Protein AF-0000000083105967 (afdb_homodimer)

Nearest PDB structures (foldseek):
  3igr-assembly1_A  TM=9.551E-01  e=4.997E-21  Aliivibrio fischeri ES114
  6c37-assembly1_A  TM=9.128E-01  e=1.640E-18  Mycolicibacterium smegmatis MC2 155
  1nsl-assembly1_F  TM=8.783E-01  e=3.632E-15  Bacillus subtilis
  3fbu-assembly2_A  TM=8.718E-01  e=1.674E-14  Bacillus anthracis str. Sterne
  6vfn-assembly1_A  TM=8.669E-01  e=4.940E-14  Bacillus thuringiensis

Secondary structure (DSSP, 8-state):
------EEE-SSEEEE---GGGHHHHHHHHHHTHHHHHTTSPPPPTTTTSHHHHHHHHHHHHHHHHTTS-EEEEEEETTEEEEEEEEEEEEEEE-TT--EEEEEEEE-GGG-SSSHHHHHHHHHHHIIIIII--SEEEEEE-TT-HHHHHHHHHTT-EEEEEEEEEEEETTEEEEEEEEEEE-GGG-/------EEE-SSEEEE---GGGHHHHHHHHHHTHHHHHTTSPPPPTTTTSHHHHHHHHHHHHHHHHTTS-EEEEEEETTEEEEEEEEEEEEEEE-TTS-EEEEEEEE-GGG-SSSHHHHHHHHHHHIIIIII--SEEEEEE-TT-HHHHHHHHHTT-EEEEEEEEEEEETTEEEEEEEEEEE-GGG-

pLDDT: mean 94.61, std 8.72, range [32.41, 98.88]

Solvent-accessible surface area (backbone atoms only — not comparable to full-atom values): 20180 Å² total; per-residue (Å²): 124,81,69,76,70,59,68,51,76,58,96,62,36,37,30,34,43,85,49,83,86,43,39,65,44,50,49,49,41,50,60,77,29,42,74,73,50,48,80,79,30,48,69,71,60,92,56,59,89,37,69,69,46,40,50,50,49,47,52,51,49,51,53,33,35,75,69,55,33,32,48,51,29,40,29,21,40,67,93,46,72,82,47,53,47,31,37,43,32,38,34,71,40,38,66,84,44,47,16,30,28,36,50,47,71,51,66,35,81,89,58,63,95,67,56,54,63,50,54,51,50,53,54,49,49,49,43,40,42,71,70,74,54,33,39,36,42,33,33,74,39,45,76,82,45,53,69,62,50,51,43,42,47,75,70,60,36,42,80,37,35,51,40,72,53,45,34,31,41,65,84,38,60,36,46,23,35,38,31,36,38,70,40,67,86,80,105,125,82,69,73,70,60,68,49,76,58,96,61,36,36,31,32,44,84,49,83,85,43,39,65,44,51,50,48,43,49,61,78,30,42,74,74,49,48,79,80,30,49,69,72,60,92,55,58,89,38,70,70,45,39,48,50,48,46,51,51,49,52,54,34,36,74,70,56,33,32,48,52,29,39,29,20,40,65,92,46,72,81,47,55,48,31,36,44,31,39,34,70,40,38,67,83,43,48,15,31,29,36,50,47,71,50,65,36,80,88,58,62,95,67,56,54,64,50,54,50,50,54,54,50,49,50,44,40,40,71,70,74,55,34,39,36,41,33,31,75,39,45,77,84,44,53,69,62,50,52,41,43,48,75,70,61,35,41,81,38,35,52,39,72,5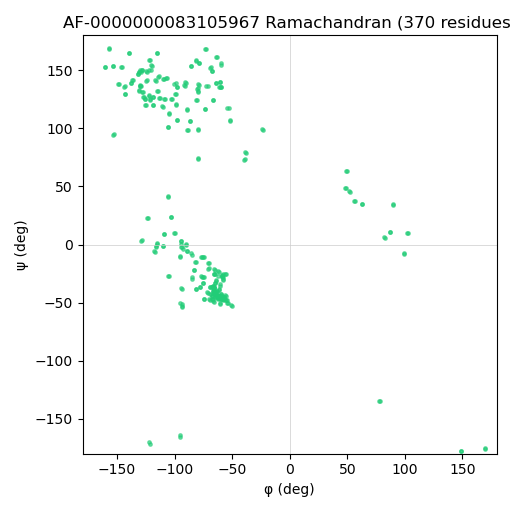5,45,35,32,42,67,86,38,62,37,48,22,34,37,31,35,39,71,39,70,86,80,104

Radius of gyration: 21.89 Å; Cα contacts (8 Å, |Δi|>4): 678; chains: 2; bounding box: 42×62×50 Å

InterPro domains:
  IPR000182 GNAT domain [PF13302] (37-157)
  IPR000182 GNAT domain [PS51186] (24-184)
  IPR016181 Acyl-CoA N-acyltransferase [SSF55729] (7-182)
  IPR051531 N-acetyltransferase [PTHR43792] (4-186)

Organism: NCBI:txid1720316

Sequence (374 aa):
MSIEKLILETERLNLKKSDERFVDIILDFNIRNKDFLSEFEPKKHSDYYTVDYHKQIIEDEINKIENGNLQKFYIFEKDNDENIIGSVALSNIVMGGFLSCFLGYKMDKDKLNRGYMTEAIKRVIRYSFSTIGLHRIEANIMPRNKRSIRVVEKLGFINEGLSKRYLNINGTWEDHIHMVLLNENLEMSIEKLILETERLNLKKSDERFVDIILDFNIRNKDFLSEFEPKKHSDYYTVDYHKQIIEDEINKIENGNLQKFYIFEKDNDENIIGSVALSNIVMGGFLSCFLGYKMDKDKLNRGYMTEAIKRVIRYSFSTIGLHRIEANIMPRNKRSIRVVEKLGFINEGLSKRYLNINGTWEDHIHMVLLNENLE

Structure (mmCIF, N/CA/C/O backbone):
data_AF-0000000083105967-model_v1
#
loop_
_entity.id
_entity.type
_entity.pdbx_description
1 polymer 'GNAT family N-acetyltransferase'
#
loop_
_atom_site.group_PDB
_atom_site.id
_atom_site.type_symbol
_atom_site.label_atom_id
_atom_site.label_alt_id
_atom_site.label_comp_id
_atom_site.label_asym_id
_atom_site.label_entity_id
_atom_site.label_seq_id
_atom_site.pdbx_PDB_ins_code
_atom_site.Cartn_x
_atom_site.Cartn_y
_atom_site.Cartn_z
_atom_site.occupancy
_atom_site.B_iso_or_equiv
_atom_site.auth_seq_id
_atom_site.auth_comp_id
_atom_site.auth_asym_id
_atom_site.auth_atom_id
_atom_site.pdbx_PDB_model_num
ATOM 1 N N . MET A 1 1 ? 7.395 0.888 -29.531 1 32.53 1 MET A N 1
ATOM 2 C CA . MET A 1 1 ? 8.484 -0.04 -29.234 1 32.53 1 MET A CA 1
ATOM 3 C C . MET A 1 1 ? 7.961 -1.298 -28.547 1 32.53 1 MET A C 1
ATOM 5 O O . MET A 1 1 ? 7.199 -1.215 -27.578 1 32.53 1 MET A O 1
ATOM 9 N N . SER A 1 2 ? 7.809 -2.354 -29.297 1 38.25 2 SER A N 1
ATOM 10 C CA . SER A 1 2 ? 7.34 -3.641 -28.781 1 38.25 2 SER A CA 1
ATOM 11 C C . SER A 1 2 ? 7.918 -3.943 -27.406 1 38.25 2 SER A C 1
ATOM 13 O O . SER A 1 2 ? 9.141 -3.988 -27.234 1 38.25 2 SER A O 1
ATOM 15 N N . ILE A 1 3 ? 7.512 -3.354 -26.438 1 45.69 3 ILE A N 1
ATOM 16 C CA . ILE A 1 3 ? 8.156 -3.535 -25.141 1 45.69 3 ILE A CA 1
ATOM 17 C C . ILE A 1 3 ? 8.562 -4.996 -24.969 1 45.69 3 ILE A C 1
ATOM 19 O O . ILE A 1 3 ? 7.723 -5.895 -25 1 45.69 3 ILE A O 1
ATOM 23 N N . GLU A 1 4 ? 9.625 -5.348 -25.578 1 51.88 4 GLU A N 1
ATOM 24 C CA . GLU A 1 4 ? 10.227 -6.664 -25.359 1 51.88 4 GLU A CA 1
ATOM 25 C C . GLU A 1 4 ? 9.812 -7.234 -24 1 51.88 4 GLU A C 1
ATOM 27 O O . GLU A 1 4 ? 9.914 -6.551 -22.984 1 51.88 4 GLU A O 1
ATOM 32 N N . LYS A 1 5 ? 8.789 -8.109 -24.125 1 68.94 5 LYS A N 1
ATOM 33 C CA . LYS A 1 5 ? 8.211 -8.734 -22.938 1 68.94 5 LYS A CA 1
ATOM 34 C C . LYS A 1 5 ? 9.305 -9.359 -22.078 1 68.94 5 LYS A C 1
ATOM 36 O O . LYS A 1 5 ? 10.07 -10.203 -22.547 1 68.94 5 LYS A O 1
ATOM 41 N N . LEU A 1 6 ? 9.602 -8.797 -21.047 1 74.56 6 LEU A N 1
ATOM 42 C CA . LEU A 1 6 ? 10.594 -9.281 -20.109 1 74.56 6 LEU A CA 1
ATOM 43 C C . LEU A 1 6 ? 10.289 -10.711 -19.688 1 74.56 6 LEU A C 1
ATOM 45 O O . LEU A 1 6 ? 9.148 -11.039 -19.344 1 74.56 6 LEU A O 1
ATOM 49 N N . ILE A 1 7 ? 11.242 -11.578 -20.031 1 90.56 7 ILE A N 1
ATOM 50 C CA . ILE A 1 7 ? 11.18 -12.961 -19.578 1 90.56 7 ILE A CA 1
ATOM 51 C C . ILE A 1 7 ? 12.281 -13.211 -18.547 1 90.56 7 ILE A C 1
ATOM 53 O O . ILE A 1 7 ? 13.453 -12.914 -18.797 1 90.56 7 ILE A O 1
ATOM 57 N N . LEU A 1 8 ? 11.82 -13.562 -17.344 1 97 8 LEU A N 1
ATOM 58 C CA . LEU A 1 8 ? 12.758 -14.078 -16.359 1 97 8 LEU A CA 1
ATOM 59 C C . LEU A 1 8 ? 12.867 -15.594 -16.453 1 97 8 LEU A C 1
ATOM 61 O O . LEU A 1 8 ? 11.859 -16.281 -16.578 1 97 8 LEU A O 1
ATOM 65 N N . GLU A 1 9 ? 14.094 -16.094 -16.391 1 97.38 9 GLU A N 1
ATOM 66 C CA . GLU A 1 9 ? 14.312 -17.531 -16.516 1 97.38 9 GLU A CA 1
ATOM 67 C C . GLU A 1 9 ? 14.906 -18.094 -15.227 1 97.38 9 GLU A C 1
ATOM 69 O O . GLU A 1 9 ? 15.734 -17.453 -14.578 1 97.38 9 GLU A O 1
ATOM 74 N N . THR A 1 10 ? 14.422 -19.266 -14.898 1 98 10 THR A N 1
ATOM 75 C CA . THR A 1 10 ? 15.023 -20.078 -13.844 1 98 10 THR A CA 1
ATOM 76 C C . THR A 1 10 ? 15.453 -21.438 -14.375 1 98 10 THR A C 1
ATOM 78 O O . THR A 1 10 ? 15.547 -21.625 -15.594 1 98 10 THR A O 1
ATOM 81 N N . GLU A 1 11 ? 15.859 -22.328 -13.438 1 98.06 11 GLU A N 1
ATOM 82 C CA . GLU A 1 11 ? 16.297 -23.656 -13.852 1 98.06 11 GLU A CA 1
ATOM 83 C C . GLU A 1 11 ? 15.172 -24.406 -14.57 1 98.06 11 GLU A C 1
ATOM 85 O O . GLU A 1 11 ? 15.383 -24.969 -15.641 1 98.06 11 GLU A O 1
ATOM 90 N N . ARG A 1 12 ? 13.922 -24.328 -14 1 98.06 12 ARG A N 1
ATOM 91 C CA . ARG A 1 12 ? 12.859 -25.172 -14.523 1 98.06 12 ARG A CA 1
ATOM 92 C C . ARG A 1 12 ? 11.719 -24.344 -15.094 1 98.06 12 ARG A C 1
ATOM 94 O O . ARG A 1 12 ? 10.82 -24.859 -15.75 1 98.06 12 ARG A O 1
ATOM 101 N N . LEU A 1 13 ? 11.812 -22.969 -14.914 1 98.31 13 LEU A N 1
ATOM 102 C CA . LEU A 1 13 ? 10.625 -22.172 -15.195 1 98.31 13 LEU A CA 1
ATOM 103 C C . LEU A 1 13 ? 10.969 -21 -16.109 1 98.31 13 LEU A C 1
ATOM 105 O O . LEU A 1 13 ? 12.086 -20.484 -16.078 1 98.31 13 LEU A O 1
ATOM 109 N N . ASN A 1 14 ? 9.977 -20.594 -16.922 1 97.69 14 ASN A N 1
ATOM 110 C CA . ASN A 1 14 ? 9.93 -19.297 -17.594 1 97.69 14 ASN A CA 1
ATOM 111 C C . ASN A 1 14 ? 8.852 -18.406 -17 1 97.69 14 ASN A C 1
ATOM 113 O O . ASN A 1 14 ? 7.695 -18.812 -16.875 1 97.69 14 ASN A O 1
ATOM 117 N N . LEU A 1 15 ? 9.25 -17.219 -16.578 1 98.12 15 LEU A N 1
ATOM 118 C CA . LEU A 1 15 ? 8.328 -16.219 -16.062 1 98.12 15 LEU A CA 1
ATOM 119 C C . LEU A 1 15 ? 8.102 -15.109 -17.078 1 98.12 15 LEU A C 1
ATOM 121 O O . LEU A 1 15 ? 9 -14.312 -17.344 1 98.12 15 LEU A O 1
ATOM 125 N N . LYS A 1 16 ? 6.852 -15.047 -17.578 1 96.56 16 LYS A N 1
ATOM 126 C CA . LYS A 1 16 ? 6.562 -14.141 -18.688 1 96.56 16 LYS A CA 1
ATOM 127 C C . LYS A 1 16 ? 5.594 -13.039 -18.25 1 96.56 16 LYS A C 1
ATOM 129 O O . LYS A 1 16 ? 4.648 -13.297 -17.516 1 96.56 16 LYS A O 1
ATOM 134 N N . LYS A 1 17 ? 5.785 -11.875 -18.781 1 95.06 17 LYS A N 1
ATOM 135 C CA . LYS A 1 17 ? 4.863 -10.773 -18.516 1 95.06 17 LYS A CA 1
ATOM 136 C C . LYS A 1 17 ? 3.547 -10.969 -19.266 1 95.06 17 LYS A C 1
ATOM 138 O O . LYS A 1 17 ? 3.449 -11.82 -20.141 1 95.06 17 LYS A O 1
ATOM 143 N N . SER A 1 18 ? 2.59 -10.18 -18.922 1 90.44 18 SER A N 1
ATOM 144 C CA . SER A 1 18 ? 1.247 -10.25 -19.484 1 90.44 18 SER A CA 1
ATOM 145 C C . SER A 1 18 ? 1.272 -10.016 -21 1 90.44 18 SER A C 1
ATOM 147 O O . SER A 1 18 ? 2.002 -9.148 -21.484 1 90.44 18 SER A O 1
ATOM 149 N N . ASP A 1 19 ? 0.526 -10.727 -21.609 1 90.69 19 ASP A N 1
ATOM 150 C CA . ASP A 1 19 ? 0.356 -10.648 -23.062 1 90.69 19 ASP A CA 1
ATOM 151 C C . ASP A 1 19 ? -1.098 -10.906 -23.453 1 90.69 19 ASP A C 1
ATOM 153 O O . ASP A 1 19 ? -1.743 -11.805 -22.922 1 90.69 19 ASP A O 1
ATOM 157 N N . GLU A 1 20 ? -1.549 -10.109 -24.344 1 91.56 20 GLU A N 1
ATOM 158 C CA . GLU A 1 20 ? -2.936 -10.25 -24.781 1 91.56 20 GLU A CA 1
ATOM 159 C C . GLU A 1 20 ? -3.213 -11.656 -25.297 1 91.56 20 GLU A C 1
ATOM 161 O O . GLU A 1 20 ? -4.344 -12.141 -25.219 1 91.56 20 GLU A O 1
ATOM 166 N N . ARG A 1 21 ? -2.217 -12.344 -25.766 1 91.5 21 ARG A N 1
ATOM 167 C CA . ARG A 1 21 ? -2.369 -13.688 -26.312 1 91.5 21 ARG A CA 1
ATOM 168 C C . ARG A 1 21 ? -2.582 -14.703 -25.203 1 91.5 21 ARG A C 1
ATOM 170 O O . ARG A 1 21 ? -2.963 -15.852 -25.469 1 91.5 21 ARG A O 1
ATOM 177 N N . PHE A 1 22 ? -2.375 -14.289 -23.906 1 94.25 22 PHE A N 1
ATOM 178 C CA . PHE A 1 22 ? -2.432 -15.219 -22.781 1 94.25 22 PHE A CA 1
ATOM 179 C C . PHE A 1 22 ? -3.85 -15.305 -22.219 1 94.25 22 PHE A C 1
ATOM 181 O O . PHE A 1 22 ? -4.113 -16.078 -21.297 1 94.25 22 PHE A O 1
ATOM 188 N N . VAL A 1 23 ? -4.762 -14.578 -22.781 1 96.25 23 VAL A N 1
ATOM 189 C CA . VAL A 1 23 ? -6.098 -14.453 -22.203 1 96.25 23 VAL A CA 1
ATOM 190 C C . VAL A 1 23 ? -6.703 -15.844 -22 1 96.25 23 VAL A C 1
ATOM 192 O O . VAL A 1 23 ? -7.145 -16.172 -20.891 1 96.25 23 VAL A O 1
ATOM 195 N N . ASP A 1 24 ? -6.641 -16.688 -22.969 1 96.44 24 ASP A N 1
ATOM 196 C CA . ASP A 1 24 ? -7.301 -17.984 -22.906 1 96.44 24 ASP A CA 1
ATOM 197 C C . ASP A 1 24 ? -6.617 -18.891 -21.875 1 96.44 24 ASP A C 1
ATOM 199 O O . ASP A 1 24 ? -7.289 -19.578 -21.109 1 96.44 24 ASP A O 1
ATOM 203 N N . ILE A 1 25 ? -5.355 -18.891 -21.859 1 96.69 25 ILE A N 1
ATOM 204 C CA . ILE A 1 25 ? -4.652 -19.797 -20.953 1 96.69 25 ILE A CA 1
ATOM 205 C C . ILE A 1 25 ? -4.699 -19.266 -19.531 1 96.69 25 ILE A C 1
ATOM 207 O O . ILE A 1 25 ? -4.645 -20.031 -18.562 1 96.69 25 ILE A O 1
ATOM 211 N N . ILE A 1 26 ? -4.797 -17.969 -19.344 1 97.19 26 ILE A N 1
ATOM 212 C CA . ILE A 1 26 ? -5.008 -17.391 -18.031 1 97.19 26 ILE A CA 1
ATOM 213 C C . ILE A 1 26 ? -6.395 -17.781 -17.516 1 97.19 26 ILE A C 1
ATOM 215 O O . ILE A 1 26 ? -6.547 -18.172 -16.359 1 97.19 26 ILE A O 1
ATOM 219 N N . LEU A 1 27 ? -7.344 -17.609 -18.406 1 97.31 27 LEU A N 1
ATOM 220 C CA . LEU A 1 27 ? -8.703 -17.984 -18.047 1 97.31 27 LEU A CA 1
ATOM 221 C C . LEU A 1 27 ? -8.773 -19.469 -17.672 1 97.31 27 LEU A C 1
ATOM 223 O O . LEU A 1 27 ? -9.383 -19.812 -16.656 1 97.31 27 LEU A O 1
ATOM 227 N N . ASP A 1 28 ? -8.18 -20.266 -18.438 1 97.56 28 ASP A N 1
ATOM 228 C CA . ASP A 1 28 ? -8.141 -21.688 -18.156 1 97.56 28 ASP A CA 1
ATOM 229 C C . ASP A 1 28 ? -7.539 -21.969 -16.781 1 97.56 28 ASP A C 1
ATOM 231 O O . ASP A 1 28 ? -8.094 -22.734 -15.984 1 97.56 28 ASP A O 1
ATOM 235 N N . PHE A 1 29 ? -6.445 -21.359 -16.484 1 98 29 PHE A N 1
ATOM 236 C CA . PHE A 1 29 ? -5.789 -21.484 -15.188 1 98 29 PHE A CA 1
ATOM 237 C C . PHE A 1 29 ? -6.75 -21.141 -14.055 1 98 29 PHE A C 1
ATOM 239 O O . PHE A 1 29 ? -6.855 -21.875 -13.078 1 98 29 PHE A O 1
ATOM 246 N N . ASN A 1 30 ? -7.41 -19.984 -14.203 1 97.25 30 ASN A N 1
ATOM 247 C CA . ASN A 1 30 ? -8.305 -19.516 -13.148 1 97.25 30 ASN A CA 1
ATOM 248 C C . ASN A 1 30 ? -9.516 -20.438 -12.992 1 97.25 30 ASN A C 1
ATOM 250 O O . ASN A 1 30 ? -9.961 -20.703 -11.867 1 97.25 30 ASN A O 1
ATOM 254 N N . ILE A 1 31 ? -9.977 -20.953 -14.078 1 97.12 31 ILE A N 1
ATOM 255 C CA . ILE A 1 31 ? -11.141 -21.828 -14.031 1 97.12 31 ILE A CA 1
ATOM 256 C C . ILE A 1 31 ? -10.758 -23.156 -13.359 1 97.12 31 ILE A C 1
ATOM 258 O O . ILE A 1 31 ? -11.438 -23.594 -12.438 1 97.12 31 ILE A O 1
ATOM 262 N N . ARG A 1 32 ? -9.672 -23.75 -13.734 1 96.69 32 ARG A N 1
ATOM 263 C CA . ARG A 1 32 ? -9.258 -25.047 -13.203 1 96.69 32 ARG A CA 1
ATOM 264 C C . ARG A 1 32 ? -8.93 -24.953 -11.711 1 96.69 32 ARG A C 1
ATOM 266 O O . ARG A 1 32 ? -9.055 -25.938 -10.977 1 96.69 32 ARG A O 1
ATOM 273 N N . ASN A 1 33 ? -8.555 -23.781 -11.25 1 97.31 33 ASN A N 1
ATOM 274 C CA . ASN A 1 33 ? -8.117 -23.625 -9.867 1 97.31 33 ASN A CA 1
ATOM 275 C C . ASN A 1 33 ? -9.133 -22.844 -9.047 1 97.31 33 ASN A C 1
ATOM 277 O O . ASN A 1 33 ? -8.828 -22.391 -7.938 1 97.31 33 ASN A O 1
ATOM 281 N N . LYS A 1 34 ? -10.281 -22.594 -9.578 1 95.88 34 LYS A N 1
ATOM 282 C CA . LYS A 1 34 ? -11.305 -21.734 -8.992 1 95.88 34 LYS A CA 1
ATOM 283 C C . LYS A 1 34 ? -11.578 -22.109 -7.539 1 95.88 34 LYS A C 1
ATOM 285 O O . LYS A 1 34 ? -11.438 -21.281 -6.641 1 95.88 34 LYS A O 1
ATOM 290 N N . ASP A 1 35 ? -11.859 -23.344 -7.238 1 94.88 35 ASP A N 1
ATOM 291 C CA . ASP A 1 35 ? -12.203 -23.797 -5.895 1 94.88 35 ASP A CA 1
ATOM 292 C C . ASP A 1 35 ? -10.984 -23.766 -4.973 1 94.88 35 ASP A C 1
ATOM 294 O O . ASP A 1 35 ? -11.078 -23.344 -3.82 1 94.88 35 ASP A O 1
ATOM 298 N N . PHE A 1 36 ? -9.969 -24.188 -5.539 1 95.19 36 PHE A N 1
ATOM 299 C CA . PHE A 1 36 ? -8.734 -24.281 -4.773 1 95.19 36 PHE A CA 1
ATOM 300 C C . PHE A 1 36 ? -8.281 -22.906 -4.293 1 95.19 36 PHE A C 1
ATOM 302 O O . PHE A 1 36 ? -7.953 -22.734 -3.117 1 95.19 36 PHE A O 1
ATOM 309 N N . LEU A 1 37 ? -8.32 -21.891 -5.137 1 93.88 37 LEU A N 1
ATOM 310 C CA . LEU A 1 37 ? -7.797 -20.562 -4.844 1 93.88 37 LEU A CA 1
ATOM 311 C C . LEU A 1 37 ? -8.812 -19.734 -4.055 1 93.88 37 LEU A C 1
ATOM 313 O O . LEU A 1 37 ? -8.445 -18.781 -3.381 1 93.88 37 LEU A O 1
ATOM 317 N N . SER A 1 38 ? -10.062 -20.078 -4.137 1 92.38 38 SER A N 1
ATOM 318 C CA . SER A 1 38 ? -11.125 -19.312 -3.5 1 92.38 38 SER A CA 1
ATOM 319 C C . SER A 1 38 ? -10.953 -19.281 -1.985 1 92.38 38 SER A C 1
ATOM 321 O O . SER A 1 38 ? -11.453 -18.359 -1.318 1 92.38 38 SER A O 1
ATOM 323 N N . GLU A 1 39 ? -10.258 -20.219 -1.441 1 91.5 39 GLU A N 1
ATOM 324 C CA . GLU A 1 39 ? -10.023 -20.297 -0.002 1 91.5 39 GLU A CA 1
ATOM 325 C C . GLU A 1 39 ? -9.172 -19.125 0.489 1 91.5 39 GLU A C 1
ATOM 327 O O . GLU A 1 39 ? -9.266 -18.734 1.652 1 91.5 39 GLU A O 1
ATOM 332 N N . PHE A 1 40 ? -8.453 -18.516 -0.387 1 92.44 40 PHE A N 1
ATOM 333 C CA . PHE A 1 40 ? -7.449 -17.562 0.064 1 92.44 40 PHE A CA 1
ATOM 334 C C . PHE A 1 40 ? -7.602 -16.234 -0.672 1 92.44 40 PHE A C 1
ATOM 336 O O . PHE A 1 40 ? -6.809 -15.312 -0.471 1 92.44 40 PHE A O 1
ATOM 343 N N . GLU A 1 41 ? -8.602 -16.141 -1.5 1 92.94 41 GLU A N 1
ATOM 344 C CA . GLU A 1 41 ? -8.773 -14.945 -2.312 1 92.94 41 GLU A CA 1
ATOM 345 C C . GLU A 1 41 ? -10.109 -14.266 -2.025 1 92.94 41 GLU A C 1
ATOM 347 O O . GLU A 1 41 ? -11.078 -14.93 -1.645 1 92.94 41 GLU A O 1
ATOM 352 N N . PRO A 1 42 ? -10.148 -12.977 -2.26 1 92.5 42 PRO A N 1
ATOM 353 C CA . PRO A 1 42 ? -11.438 -12.297 -2.182 1 92.5 42 PRO A CA 1
ATOM 354 C C . PRO A 1 42 ? -12.438 -12.805 -3.223 1 92.5 42 PRO A C 1
ATOM 356 O O . PRO A 1 42 ? -12.039 -13.398 -4.23 1 92.5 42 PRO A O 1
ATOM 359 N N . LYS A 1 43 ? -13.672 -12.539 -2.98 1 90.75 43 LYS A N 1
ATOM 360 C CA . LYS A 1 43 ? -14.727 -12.93 -3.91 1 90.75 43 LYS A CA 1
ATOM 361 C C . LYS A 1 43 ? -14.516 -12.289 -5.281 1 90.75 43 LYS A C 1
ATOM 363 O O . LYS A 1 43 ? -14.188 -11.109 -5.379 1 90.75 43 LYS A O 1
ATOM 368 N N . LYS A 1 44 ? -14.703 -13.125 -6.195 1 90.5 44 LYS A N 1
ATOM 369 C CA . LYS A 1 44 ? -14.492 -12.656 -7.562 1 90.5 44 LYS A CA 1
ATOM 370 C C . LYS A 1 44 ? -15.75 -11.992 -8.117 1 90.5 44 LYS A C 1
ATOM 372 O O . LYS A 1 44 ? -16.859 -12.297 -7.684 1 90.5 44 LYS A O 1
ATOM 377 N N . HIS A 1 45 ? -15.492 -11.141 -9.023 1 90.12 45 HIS A N 1
ATOM 378 C CA . HIS A 1 45 ? -16.594 -10.57 -9.789 1 90.12 45 HIS A CA 1
ATOM 379 C C . HIS A 1 45 ? -17.375 -11.656 -10.523 1 90.12 45 HIS A C 1
ATOM 381 O O . HIS A 1 45 ? -16.828 -12.688 -10.891 1 90.12 45 HIS A O 1
ATOM 387 N N . SER A 1 46 ? -18.594 -11.383 -10.797 1 91.31 46 SER A N 1
ATOM 388 C CA . SER A 1 46 ? -19.469 -12.359 -11.438 1 91.31 46 SER A CA 1
ATOM 389 C C . SER A 1 46 ? -18.953 -12.727 -12.828 1 91.31 46 SER A C 1
ATOM 391 O O . SER A 1 46 ? -19.125 -13.859 -13.281 1 91.31 46 SER A O 1
ATOM 393 N N . ASP A 1 47 ? -18.25 -11.805 -13.406 1 95.31 47 ASP A N 1
ATOM 394 C CA . ASP A 1 47 ? -17.797 -12.008 -14.781 1 95.31 47 ASP A CA 1
ATOM 395 C C . ASP A 1 47 ? -16.344 -12.477 -14.812 1 95.31 47 ASP A C 1
ATOM 397 O O . ASP A 1 47 ? -15.727 -12.516 -15.883 1 95.31 47 ASP A O 1
ATOM 401 N N . TYR A 1 48 ? -15.852 -12.797 -13.695 1 95.31 48 TYR A N 1
ATOM 402 C CA . TYR A 1 48 ? -14.422 -13.07 -13.578 1 95.31 48 TYR A CA 1
ATOM 403 C C . TYR A 1 48 ? -14.008 -14.211 -14.508 1 95.31 48 TYR A C 1
ATOM 405 O O . TYR A 1 48 ? -12.898 -14.203 -15.047 1 95.31 48 TYR A O 1
ATOM 413 N N . TYR A 1 49 ? -14.922 -15.086 -14.812 1 96.88 49 TYR A N 1
ATOM 414 C CA . TYR A 1 49 ? -14.555 -16.281 -15.57 1 96.88 49 TYR A CA 1
ATOM 415 C C . TYR A 1 49 ? -15.039 -16.172 -17.016 1 96.88 49 TYR A C 1
ATOM 417 O O . TYR A 1 49 ? -15.562 -17.141 -17.578 1 96.88 49 TYR A O 1
ATOM 425 N N . THR A 1 50 ? -14.883 -15.008 -17.562 1 97.31 50 THR A N 1
ATOM 426 C CA . THR A 1 50 ? -15.18 -14.758 -18.984 1 97.31 50 THR A CA 1
ATOM 427 C C . THR A 1 50 ? -13.945 -14.234 -19.703 1 97.31 50 THR A C 1
ATOM 429 O O . THR A 1 50 ? -13.055 -13.648 -19.094 1 97.31 50 THR A O 1
ATOM 432 N N . VAL A 1 51 ? -13.961 -14.383 -20.938 1 97.19 51 VAL A N 1
ATOM 433 C CA . VAL A 1 51 ? -12.867 -13.914 -21.781 1 97.19 51 VAL A CA 1
ATOM 434 C C . VAL A 1 51 ? -12.797 -12.391 -21.734 1 97.19 51 VAL A C 1
ATOM 436 O O . VAL A 1 51 ? -11.711 -11.82 -21.594 1 97.19 51 VAL A O 1
ATOM 439 N N . ASP A 1 52 ? -13.867 -11.773 -21.781 1 97.06 52 ASP A N 1
ATOM 440 C CA . ASP A 1 52 ? -13.922 -10.312 -21.812 1 97.06 52 ASP A CA 1
ATOM 441 C C . ASP A 1 52 ? -13.336 -9.719 -20.531 1 97.06 52 ASP A C 1
ATOM 443 O O . ASP A 1 52 ? -12.609 -8.719 -20.578 1 97.06 52 ASP A O 1
ATOM 447 N N . TYR A 1 53 ? -13.641 -10.336 -19.453 1 96.81 53 TYR A N 1
ATOM 448 C CA . TYR A 1 53 ? -13.117 -9.852 -18.188 1 96.81 53 TYR A CA 1
ATOM 449 C C . TYR A 1 53 ? -11.594 -9.984 -18.125 1 96.81 53 TYR A C 1
ATOM 451 O O . TYR A 1 53 ? -10.898 -9.07 -17.688 1 96.81 53 TYR A O 1
ATOM 459 N N . HIS A 1 54 ? -11.094 -11.039 -18.594 1 96.94 54 HIS A N 1
ATOM 460 C CA . HIS A 1 54 ? -9.656 -11.266 -18.531 1 96.94 54 HIS A CA 1
ATOM 461 C C . HIS A 1 54 ? -8.906 -10.422 -19.547 1 96.94 54 HIS A C 1
ATOM 463 O O . HIS A 1 54 ? -7.754 -10.039 -19.328 1 96.94 54 HIS A O 1
ATOM 469 N N . LYS A 1 55 ? -9.578 -10.086 -20.672 1 97.12 55 LYS A N 1
ATOM 470 C CA . LYS A 1 55 ? -9.008 -9.094 -21.578 1 97.12 55 LYS A CA 1
ATOM 471 C C . LYS A 1 55 ? -8.805 -7.754 -20.875 1 97.12 55 LYS A C 1
ATOM 473 O O . LYS A 1 55 ? -7.762 -7.117 -21.016 1 97.12 55 LYS A O 1
ATOM 478 N N . GLN A 1 56 ? -9.758 -7.414 -20.141 1 96.44 56 GLN A N 1
ATOM 479 C CA . GLN A 1 56 ? -9.688 -6.168 -19.391 1 96.44 56 GLN A CA 1
ATOM 480 C C . GLN A 1 56 ? -8.602 -6.234 -18.312 1 96.44 56 GLN A C 1
ATOM 482 O O . GLN A 1 56 ? -7.879 -5.262 -18.094 1 96.44 56 GLN A O 1
ATOM 487 N N . ILE A 1 57 ? -8.531 -7.371 -17.688 1 95.25 57 ILE A N 1
ATOM 488 C CA . ILE A 1 57 ? -7.52 -7.559 -16.656 1 95.25 57 ILE A CA 1
ATOM 489 C C . ILE A 1 57 ? -6.129 -7.379 -17.25 1 95.25 57 ILE A C 1
ATOM 491 O O . ILE A 1 57 ? -5.293 -6.66 -16.703 1 95.25 57 ILE A O 1
ATOM 495 N N . ILE A 1 58 ? -5.906 -7.984 -18.344 1 96 58 ILE A N 1
ATOM 496 C CA . ILE A 1 58 ? -4.598 -7.934 -18.984 1 96 58 ILE A CA 1
ATOM 497 C C . ILE A 1 58 ? -4.289 -6.504 -19.422 1 96 58 ILE A C 1
ATOM 499 O O . ILE A 1 58 ? -3.164 -6.027 -19.25 1 96 58 ILE A O 1
ATOM 503 N N . GLU A 1 59 ? -5.262 -5.875 -19.922 1 95.69 59 GLU A N 1
ATOM 504 C CA . GLU A 1 59 ? -5.086 -4.477 -20.312 1 95.69 59 GLU A CA 1
ATOM 505 C C . GLU A 1 59 ? -4.715 -3.619 -19.094 1 95.69 59 GLU A C 1
ATOM 507 O O . GLU A 1 59 ? -3.812 -2.785 -19.172 1 95.69 59 GLU A O 1
ATOM 512 N N . ASP A 1 60 ? -5.414 -3.85 -18.078 1 94.69 60 ASP A N 1
ATOM 513 C CA . ASP A 1 60 ? -5.137 -3.125 -16.844 1 94.69 60 ASP A CA 1
ATOM 514 C C . ASP A 1 60 ? -3.729 -3.426 -16.344 1 94.69 60 ASP A C 1
ATOM 516 O O . ASP A 1 60 ? -3.012 -2.521 -15.906 1 94.69 60 ASP A O 1
ATOM 520 N N . GLU A 1 61 ? -3.375 -4.695 -16.391 1 95.12 61 GLU A N 1
ATOM 521 C CA . GLU A 1 61 ? -2.033 -5.094 -15.977 1 95.12 61 GLU A CA 1
ATOM 522 C C . GLU A 1 61 ? -0.967 -4.383 -16.797 1 95.12 61 GLU A C 1
ATOM 524 O O . GLU A 1 61 ? -0.001 -3.85 -16.25 1 95.12 61 GLU A O 1
ATOM 529 N N . ILE A 1 62 ? -1.167 -4.375 -18.031 1 93.69 62 ILE A N 1
ATOM 530 C CA . ILE A 1 62 ? -0.207 -3.752 -18.953 1 93.69 62 ILE A CA 1
ATOM 531 C C . ILE A 1 62 ? -0.077 -2.266 -18.625 1 93.69 62 ILE A C 1
ATOM 533 O O . ILE A 1 62 ? 1.034 -1.737 -18.531 1 93.69 62 ILE A O 1
ATOM 537 N N . ASN A 1 63 ? -1.166 -1.615 -18.406 1 93.5 63 ASN A N 1
ATOM 538 C CA . ASN A 1 63 ? -1.152 -0.199 -18.062 1 93.5 63 ASN A CA 1
ATOM 539 C C . ASN A 1 63 ? -0.408 0.047 -16.75 1 93.5 63 ASN A C 1
ATOM 541 O O . ASN A 1 63 ? 0.393 0.978 -16.656 1 93.5 63 ASN A O 1
ATOM 545 N N . LYS A 1 64 ? -0.657 -0.752 -15.781 1 93.94 64 LYS A N 1
ATOM 546 C CA . LYS A 1 64 ? -0.02 -0.603 -14.477 1 93.94 64 LYS A CA 1
ATOM 547 C C . LYS A 1 64 ? 1.476 -0.893 -14.562 1 93.94 64 LYS A C 1
ATOM 549 O O . LYS A 1 64 ? 2.271 -0.282 -13.844 1 93.94 64 LYS A O 1
ATOM 554 N N . ILE A 1 65 ? 1.835 -1.856 -15.383 1 93.62 65 ILE A N 1
ATOM 555 C CA . ILE A 1 65 ? 3.242 -2.178 -15.594 1 93.62 65 ILE A CA 1
ATOM 556 C C . ILE A 1 65 ? 3.949 -0.991 -16.25 1 93.62 65 ILE A C 1
ATOM 558 O O . ILE A 1 65 ? 5.035 -0.597 -15.82 1 93.62 65 ILE A O 1
ATOM 562 N N . GLU A 1 66 ? 3.326 -0.436 -17.188 1 91.62 66 GLU A N 1
ATOM 563 C CA . GLU A 1 66 ? 3.895 0.708 -17.906 1 91.62 66 GLU A CA 1
ATOM 564 C C . GLU A 1 66 ? 4.066 1.903 -16.969 1 91.62 66 GLU A C 1
ATOM 566 O O . GLU A 1 66 ? 5.016 2.678 -17.109 1 91.62 66 GLU A O 1
ATOM 571 N N . ASN A 1 67 ? 3.203 1.953 -16.047 1 91.94 67 ASN A N 1
ATOM 572 C CA . ASN A 1 67 ? 3.26 3.074 -15.117 1 91.94 67 ASN A CA 1
ATOM 573 C C . ASN A 1 67 ? 4.164 2.77 -13.93 1 91.94 67 ASN A C 1
ATOM 575 O O . ASN A 1 67 ? 4.34 3.609 -13.047 1 91.94 67 ASN A O 1
ATOM 579 N N . GLY A 1 68 ? 4.648 1.522 -13.859 1 93.19 68 GLY A N 1
ATOM 580 C CA . GLY A 1 68 ? 5.629 1.158 -12.852 1 93.19 68 GLY A CA 1
ATOM 581 C C . GLY A 1 68 ? 5 0.726 -11.539 1 93.19 68 GLY A C 1
ATOM 582 O O . GLY A 1 68 ? 5.695 0.573 -10.531 1 93.19 68 GLY A O 1
ATOM 583 N N . ASN A 1 69 ? 3.711 0.507 -11.484 1 93.69 69 ASN A N 1
ATOM 584 C CA . ASN A 1 69 ? 2.994 0.211 -10.25 1 93.69 69 ASN A CA 1
ATOM 585 C C . ASN A 1 69 ? 2.83 -1.292 -10.039 1 93.69 69 ASN A C 1
ATOM 587 O O . ASN A 1 69 ? 2.443 -1.735 -8.961 1 93.69 69 ASN A O 1
ATOM 591 N N . LEU A 1 70 ? 3.168 -2.008 -11.102 1 96.5 70 LEU A N 1
ATOM 592 C CA . LEU A 1 70 ? 2.947 -3.449 -11.094 1 96.5 70 LEU A CA 1
ATOM 593 C C . LEU A 1 70 ? 3.998 -4.168 -11.93 1 96.5 70 LEU A C 1
ATOM 595 O O . LEU A 1 70 ? 4.398 -3.672 -12.984 1 96.5 70 LEU A O 1
ATOM 599 N N . GLN A 1 71 ? 4.461 -5.215 -11.445 1 97.31 71 GLN A N 1
ATOM 600 C CA . GLN A 1 71 ? 5.102 -6.254 -12.242 1 97.31 71 GLN A CA 1
ATOM 601 C C . GLN A 1 71 ? 4.449 -7.609 -12 1 97.31 71 GLN A C 1
ATOM 603 O O . GLN A 1 71 ? 4.32 -8.055 -10.859 1 97.31 71 GLN A O 1
ATOM 608 N N . LYS A 1 72 ? 4.031 -8.219 -13.023 1 97.69 72 LYS A N 1
ATOM 609 C CA . LYS A 1 72 ? 3.398 -9.531 -12.922 1 97.69 72 LYS A CA 1
ATOM 610 C C . LYS A 1 72 ? 4.012 -10.523 -13.906 1 97.69 72 LYS A C 1
ATOM 612 O O . LYS A 1 72 ? 4.246 -10.18 -15.07 1 97.69 72 LYS A O 1
ATOM 617 N N . PHE A 1 73 ? 4.258 -11.711 -13.445 1 98 73 PHE A N 1
ATOM 618 C CA . PHE A 1 73 ? 4.863 -12.773 -14.234 1 98 73 PHE A CA 1
ATOM 619 C C . PHE A 1 73 ? 4.008 -14.039 -14.188 1 98 73 PHE A C 1
ATOM 621 O O . PHE A 1 73 ? 3.666 -14.516 -13.102 1 98 73 PHE A O 1
ATOM 628 N N . TYR A 1 74 ? 3.703 -14.516 -15.312 1 98 74 TYR A N 1
ATOM 629 C CA . TYR A 1 74 ? 3.059 -15.82 -15.414 1 98 74 TYR A CA 1
ATOM 630 C C . TYR A 1 74 ? 4.094 -16.938 -15.539 1 98 74 TYR A C 1
ATOM 632 O O . TYR A 1 74 ? 5.094 -16.781 -16.25 1 98 74 TYR A O 1
ATOM 640 N N . ILE A 1 75 ? 3.838 -18 -14.867 1 98.44 75 ILE A N 1
ATOM 641 C CA . ILE A 1 75 ? 4.832 -19.062 -14.734 1 98.44 75 ILE A CA 1
ATOM 642 C C . ILE A 1 75 ? 4.531 -20.172 -15.734 1 98.44 75 ILE A C 1
ATOM 644 O O . ILE A 1 75 ? 3.408 -20.672 -15.789 1 98.44 75 ILE A O 1
ATOM 648 N N . PHE A 1 76 ? 5.535 -20.531 -16.453 1 97.81 76 PHE A N 1
ATOM 649 C CA . PHE A 1 76 ? 5.5 -21.656 -17.391 1 97.81 76 PHE A CA 1
ATOM 650 C C . PHE A 1 76 ? 6.605 -22.656 -17.062 1 97.81 76 PHE A C 1
ATOM 652 O O . PHE A 1 76 ? 7.727 -22.266 -16.734 1 97.81 76 PHE A O 1
ATOM 659 N N . GLU A 1 77 ? 6.262 -23.906 -17.203 1 97.44 77 GLU A N 1
ATOM 660 C CA . GLU A 1 77 ? 7.324 -24.906 -17.172 1 97.44 77 GLU A CA 1
ATOM 661 C C . GLU A 1 77 ? 8.156 -24.859 -18.453 1 97.44 77 GLU A C 1
ATOM 663 O O . GLU A 1 77 ? 7.605 -24.75 -19.547 1 97.44 77 GLU A O 1
ATOM 668 N N . LYS A 1 78 ? 9.422 -24.938 -18.312 1 96.06 78 LYS A N 1
ATOM 669 C CA . LYS A 1 78 ? 10.289 -24.906 -19.484 1 96.06 78 LYS A CA 1
ATOM 670 C C . LYS A 1 78 ? 9.984 -26.062 -20.422 1 96.06 78 LYS A C 1
ATOM 672 O O . LYS A 1 78 ? 10.039 -25.906 -21.641 1 96.06 78 LYS A O 1
ATOM 677 N N . ASP A 1 79 ? 9.656 -27.156 -19.906 1 92.06 79 ASP A N 1
ATOM 678 C CA . ASP A 1 79 ? 9.43 -28.359 -20.703 1 92.06 79 ASP A CA 1
ATOM 679 C C . ASP A 1 79 ? 8 -28.391 -21.25 1 92.06 79 ASP A C 1
ATOM 681 O O . ASP A 1 79 ? 7.664 -29.234 -22.078 1 92.06 79 ASP A O 1
ATOM 685 N N . ASN A 1 80 ? 7.117 -27.469 -20.812 1 89.44 80 ASN A N 1
ATOM 686 C CA . ASN A 1 80 ? 5.723 -27.359 -21.234 1 89.44 80 ASN A CA 1
ATOM 687 C C . ASN A 1 80 ? 5.215 -25.922 -21.109 1 89.44 80 ASN A C 1
ATOM 689 O O . ASN A 1 80 ? 4.613 -25.562 -20.094 1 89.44 80 ASN A O 1
ATOM 693 N N . ASP A 1 81 ? 5.297 -25.234 -22.188 1 85.19 81 ASP A N 1
ATOM 694 C CA . ASP A 1 81 ? 4.98 -23.812 -22.094 1 85.19 81 ASP A CA 1
ATOM 695 C C . ASP A 1 81 ? 3.596 -23.516 -22.656 1 85.19 81 ASP A C 1
ATOM 697 O O . ASP A 1 81 ? 3.316 -22.391 -23.078 1 85.19 81 ASP A O 1
ATOM 701 N N . GLU A 1 82 ? 2.793 -24.516 -22.656 1 90.69 82 GLU A N 1
ATOM 702 C CA . GLU A 1 82 ? 1.453 -24.375 -23.219 1 90.69 82 GLU A CA 1
ATOM 703 C C . GLU A 1 82 ? 0.476 -23.812 -22.188 1 90.69 82 GLU A C 1
ATOM 705 O O . GLU A 1 82 ? -0.536 -23.219 -22.547 1 90.69 82 GLU A O 1
ATOM 710 N N . ASN A 1 83 ? 0.863 -24.188 -20.938 1 94.69 83 ASN A N 1
ATOM 711 C CA . ASN A 1 83 ? -0.076 -23.797 -19.891 1 94.69 83 ASN A CA 1
ATOM 712 C C . ASN A 1 83 ? 0.604 -22.953 -18.812 1 94.69 83 ASN A C 1
ATOM 714 O O . ASN A 1 83 ? 1.784 -23.141 -18.516 1 94.69 83 ASN A O 1
ATOM 718 N N . ILE A 1 84 ? -0.148 -22.078 -18.25 1 97.19 84 ILE A N 1
ATOM 719 C CA . ILE A 1 84 ? 0.27 -21.344 -17.062 1 97.19 84 ILE A CA 1
ATOM 720 C C . ILE A 1 84 ? 0.083 -22.219 -15.82 1 97.19 84 ILE A C 1
ATOM 722 O O . ILE A 1 84 ? -0.95 -22.875 -15.664 1 97.19 84 ILE A O 1
ATOM 726 N N . ILE A 1 85 ? 1.101 -22.219 -14.984 1 98 85 ILE A N 1
ATOM 727 C CA . ILE A 1 85 ? 0.966 -23.047 -13.789 1 98 85 ILE A CA 1
ATOM 728 C C . ILE A 1 85 ? 0.961 -22.156 -12.547 1 98 85 ILE A C 1
ATOM 730 O O . ILE A 1 85 ? 0.885 -22.656 -11.422 1 98 85 ILE A O 1
ATOM 734 N N . GLY A 1 86 ? 1.054 -20.828 -12.688 1 98.25 86 GLY A N 1
ATOM 735 C CA . GLY A 1 86 ? 1.03 -19.891 -11.57 1 98.25 86 GLY A CA 1
ATOM 736 C C . GLY A 1 86 ? 1.394 -18.469 -11.969 1 98.25 86 GLY A C 1
ATOM 737 O O . GLY A 1 86 ? 1.55 -18.172 -13.156 1 98.25 86 GLY A O 1
ATOM 738 N N . SER A 1 87 ? 1.479 -17.641 -11 1 98.5 87 SER A N 1
ATOM 739 C CA . SER A 1 87 ? 1.896 -16.25 -11.227 1 98.5 87 SER A CA 1
ATOM 740 C C . SER A 1 87 ? 2.531 -15.664 -9.969 1 98.5 87 SER A C 1
ATOM 742 O O . SER A 1 87 ? 2.281 -16.141 -8.859 1 98.5 87 SER A O 1
ATOM 744 N N . VAL A 1 88 ? 3.346 -14.75 -10.18 1 98.69 88 VAL A N 1
ATOM 745 C CA . VAL A 1 88 ? 3.949 -13.906 -9.148 1 98.69 88 VAL A CA 1
ATOM 746 C C . VAL A 1 88 ? 3.76 -12.438 -9.508 1 98.69 88 VAL A C 1
ATOM 748 O O . VAL A 1 88 ? 4.023 -12.023 -10.641 1 98.69 88 VAL A O 1
ATOM 751 N N . ALA A 1 89 ? 3.314 -11.68 -8.578 1 98.5 89 ALA A N 1
ATOM 752 C CA . ALA A 1 89 ? 3.047 -10.266 -8.844 1 98.5 89 ALA A CA 1
ATOM 753 C C . ALA A 1 89 ? 3.67 -9.375 -7.77 1 98.5 89 ALA A C 1
ATOM 755 O O . ALA A 1 89 ? 3.613 -9.695 -6.582 1 98.5 89 ALA A O 1
ATOM 756 N N . LEU A 1 90 ? 4.352 -8.352 -8.133 1 98.31 90 LEU A N 1
ATOM 757 C CA . LEU A 1 90 ? 4.727 -7.203 -7.312 1 98.31 90 LEU A CA 1
ATOM 758 C C . LEU A 1 90 ? 3.766 -6.039 -7.535 1 98.31 90 LEU A C 1
ATOM 760 O O . LEU A 1 90 ? 3.807 -5.387 -8.578 1 98.31 90 LEU A O 1
ATOM 764 N N . SER A 1 91 ? 2.943 -5.781 -6.578 1 97.06 91 SER A N 1
ATOM 765 C CA . SER A 1 91 ? 1.913 -4.762 -6.738 1 97.06 91 SER A CA 1
ATOM 766 C C . SER A 1 91 ? 2.135 -3.594 -5.785 1 97.06 91 SER A C 1
ATOM 768 O O . SER A 1 91 ? 2.98 -3.67 -4.891 1 97.06 91 SER A O 1
ATOM 770 N N . ASN A 1 92 ? 1.455 -2.52 -6.07 1 94.5 92 ASN A N 1
ATOM 771 C CA . ASN A 1 92 ? 1.571 -1.312 -5.258 1 94.5 92 ASN A CA 1
ATOM 772 C C . ASN A 1 92 ? 3.029 -0.902 -5.07 1 94.5 92 ASN A C 1
ATOM 774 O O . ASN A 1 92 ? 3.465 -0.643 -3.945 1 94.5 92 ASN A O 1
ATOM 778 N N . ILE A 1 93 ? 3.73 -0.928 -6.145 1 96 93 ILE A N 1
ATOM 779 C CA . ILE A 1 93 ? 5.129 -0.516 -6.109 1 96 93 ILE A CA 1
ATOM 780 C C . ILE A 1 93 ? 5.219 0.979 -5.809 1 96 93 ILE A C 1
ATOM 782 O O . ILE A 1 93 ? 4.609 1.796 -6.5 1 96 93 ILE A O 1
ATOM 786 N N . VAL A 1 94 ? 5.91 1.282 -4.82 1 93.44 94 VAL A N 1
ATOM 787 C CA . VAL A 1 94 ? 6.137 2.668 -4.422 1 93.44 94 VAL A CA 1
ATOM 788 C C . VAL A 1 94 ? 7.633 2.965 -4.414 1 93.44 94 VAL A C 1
ATOM 790 O O . VAL A 1 94 ? 8.414 2.238 -3.791 1 93.44 94 VAL A O 1
ATOM 793 N N . MET A 1 95 ? 7.969 3.979 -5.148 1 93.81 95 MET A N 1
ATOM 794 C CA . MET A 1 95 ? 9.367 4.383 -5.207 1 93.81 95 MET A CA 1
ATOM 795 C C . MET A 1 95 ? 9.656 5.504 -4.219 1 93.81 95 MET A C 1
ATOM 797 O O . MET A 1 95 ? 8.969 5.637 -3.205 1 93.81 95 MET A O 1
ATOM 801 N N . GLY A 1 96 ? 10.828 6.23 -4.395 1 92.25 96 GLY A N 1
ATOM 802 C CA . GLY A 1 96 ? 11.172 7.289 -3.457 1 92.25 96 GLY A CA 1
ATOM 803 C C . GLY A 1 96 ? 11.734 6.77 -2.148 1 92.25 96 GLY A C 1
ATOM 804 O O . GLY A 1 96 ? 12.633 5.93 -2.146 1 92.25 96 GLY A O 1
ATOM 805 N N . GLY A 1 97 ? 11.234 7.336 -1.064 1 92.12 97 GLY A N 1
ATOM 806 C CA . GLY A 1 97 ? 11.773 6.965 0.234 1 92.12 97 GLY A CA 1
ATOM 807 C C . GLY A 1 97 ? 11.281 5.613 0.721 1 92.12 97 GLY A C 1
ATOM 808 O O . GLY A 1 97 ? 11.812 5.07 1.691 1 92.12 97 GLY A O 1
ATOM 809 N N . PHE A 1 98 ? 10.359 5.059 0.126 1 93.12 98 PHE A N 1
ATOM 810 C CA . PHE A 1 98 ? 9.789 3.797 0.578 1 93.12 98 PHE A CA 1
ATOM 811 C C . PHE A 1 98 ? 10.461 2.617 -0.111 1 93.12 98 PHE A C 1
ATOM 813 O O . PHE A 1 98 ? 10.953 1.702 0.552 1 93.12 98 PHE A O 1
ATOM 820 N N . LEU A 1 99 ? 10.531 2.58 -1.506 1 96.25 99 LEU A N 1
ATOM 821 C CA . LEU A 1 99 ? 11.086 1.512 -2.33 1 96.25 99 LEU A CA 1
ATOM 822 C C . LEU A 1 99 ? 10.531 0.156 -1.912 1 96.25 99 LEU A C 1
ATOM 824 O O . LEU A 1 99 ? 11.281 -0.735 -1.513 1 96.25 99 LEU A O 1
ATOM 828 N N . SER A 1 100 ? 9.188 0.038 -2.078 1 97.38 100 SER A N 1
ATOM 829 C CA . SER A 1 100 ? 8.508 -1.134 -1.532 1 97.38 100 SER A CA 1
ATOM 830 C C . SER A 1 100 ? 7.445 -1.65 -2.49 1 97.38 100 SER A C 1
ATOM 832 O O . SER A 1 100 ? 7.059 -0.956 -3.434 1 97.38 100 SER A O 1
ATOM 834 N N . CYS A 1 101 ? 6.98 -2.867 -2.268 1 97.75 101 CYS A N 1
ATOM 835 C CA . CYS A 1 101 ? 5.863 -3.455 -2.996 1 97.75 101 CYS A CA 1
ATOM 836 C C . CYS A 1 101 ? 5.207 -4.566 -2.186 1 97.75 101 CYS A C 1
ATOM 838 O O . CYS A 1 101 ? 5.719 -4.961 -1.137 1 97.75 101 CYS A O 1
ATOM 840 N N . PHE A 1 102 ? 4.066 -4.984 -2.672 1 97.56 102 PHE A N 1
ATOM 841 C CA . PHE A 1 102 ? 3.42 -6.188 -2.162 1 97.56 102 PHE A CA 1
ATOM 842 C C . PHE A 1 102 ? 3.672 -7.371 -3.086 1 97.56 102 PHE A C 1
ATOM 844 O O . PHE A 1 102 ? 3.629 -7.23 -4.309 1 97.56 102 PHE A O 1
ATOM 851 N N . LEU A 1 103 ? 3.934 -8.469 -2.475 1 98.75 103 LEU A N 1
ATOM 852 C CA . LEU A 1 103 ? 4.141 -9.711 -3.201 1 98.75 103 LEU A CA 1
ATOM 853 C C . LEU A 1 103 ? 2.902 -10.602 -3.129 1 98.75 103 LEU A C 1
ATOM 855 O O . LEU A 1 103 ? 2.383 -10.859 -2.041 1 98.75 103 LEU A O 1
ATOM 859 N N . GLY A 1 104 ? 2.41 -11 -4.211 1 98.12 104 GLY A N 1
ATOM 860 C CA . GLY A 1 104 ? 1.363 -12 -4.352 1 98.12 104 GLY A CA 1
ATOM 861 C C . GLY A 1 104 ? 1.72 -13.102 -5.324 1 98.12 104 GLY A C 1
ATOM 862 O O . GLY A 1 104 ? 2.43 -12.875 -6.305 1 98.12 104 GLY A O 1
ATOM 863 N N . TYR A 1 105 ? 1.157 -14.258 -5.039 1 98.5 105 TYR A N 1
ATOM 864 C CA . TYR A 1 105 ? 1.468 -15.383 -5.906 1 98.5 105 TYR A CA 1
ATOM 865 C C . TYR A 1 105 ? 0.418 -16.484 -5.77 1 98.5 105 TYR A C 1
ATOM 867 O O . TYR A 1 105 ? -0.224 -16.609 -4.723 1 98.5 105 TYR A O 1
ATOM 875 N N . LYS A 1 106 ? 0.268 -17.219 -6.801 1 97.19 106 LYS A N 1
ATOM 876 C CA . LYS A 1 106 ? -0.6 -18.391 -6.793 1 97.19 106 LYS A CA 1
ATOM 877 C C . LYS A 1 106 ? -0.042 -19.5 -7.691 1 97.19 106 LYS A C 1
ATOM 879 O O . LYS A 1 106 ? 0.657 -19.219 -8.664 1 97.19 106 LYS A O 1
ATOM 884 N N . MET A 1 107 ? -0.359 -20.656 -7.379 1 97.56 107 MET A N 1
ATOM 885 C CA . MET A 1 107 ? 0.125 -21.859 -8.047 1 97.56 107 MET A CA 1
ATOM 886 C C . MET A 1 107 ? -1.033 -22.797 -8.406 1 97.56 107 MET A C 1
ATOM 888 O O . MET A 1 107 ? -2.029 -22.859 -7.684 1 97.56 107 MET A O 1
ATOM 892 N N . ASP A 1 108 ? -0.852 -23.484 -9.461 1 97.94 108 ASP A N 1
ATOM 893 C CA . ASP A 1 108 ? -1.792 -24.516 -9.875 1 97.94 108 ASP A CA 1
ATOM 894 C C . ASP A 1 108 ? -1.89 -25.625 -8.82 1 97.94 108 ASP A C 1
ATOM 896 O O . ASP A 1 108 ? -0.87 -26.094 -8.32 1 97.94 108 ASP A O 1
ATOM 900 N N . LYS A 1 109 ? -3.105 -26.031 -8.531 1 97.25 109 LYS A N 1
ATOM 901 C CA . LYS A 1 109 ? -3.379 -27.031 -7.504 1 97.25 109 LYS A CA 1
ATOM 902 C C . LYS A 1 109 ? -2.643 -28.344 -7.801 1 97.25 109 LYS A C 1
ATOM 904 O O . LYS A 1 109 ? -2.316 -29.094 -6.887 1 97.25 109 LYS A O 1
ATOM 909 N N . ASP A 1 110 ? -2.348 -28.594 -9.055 1 96.81 110 ASP A N 1
ATOM 910 C CA . ASP A 1 110 ? -1.744 -29.859 -9.461 1 96.81 110 ASP A CA 1
ATOM 911 C C . ASP A 1 110 ? -0.223 -29.75 -9.531 1 96.81 110 ASP A C 1
ATOM 913 O O . ASP A 1 110 ? 0.459 -30.703 -9.914 1 96.81 110 ASP A O 1
ATOM 917 N N . LYS A 1 111 ? 0.297 -28.641 -9.188 1 96.81 111 LYS A N 1
ATOM 918 C CA . LYS A 1 111 ? 1.735 -28.422 -9.297 1 96.81 111 LYS A CA 1
ATOM 919 C C . LYS A 1 111 ? 2.334 -28.031 -7.949 1 96.81 111 LYS A C 1
ATOM 921 O O . LYS A 1 111 ? 3.402 -27.406 -7.895 1 96.81 111 LYS A O 1
ATOM 926 N N . LEU A 1 112 ? 1.702 -28.359 -6.859 1 95.56 112 LEU A N 1
ATOM 927 C CA . LEU A 1 112 ? 2.129 -28 -5.508 1 95.56 112 LEU A CA 1
ATOM 928 C C . LEU A 1 112 ? 3.25 -28.922 -5.035 1 95.56 112 LEU A C 1
ATOM 930 O O . LEU A 1 112 ? 3.408 -30.031 -5.547 1 95.56 112 LEU A O 1
ATOM 934 N N . ASN A 1 113 ? 3.994 -28.406 -4.117 1 94.38 113 ASN A N 1
ATOM 935 C CA . ASN A 1 113 ? 5 -29.156 -3.389 1 94.38 113 ASN A CA 1
ATOM 936 C C . ASN A 1 113 ? 6.098 -29.672 -4.316 1 94.38 113 ASN A C 1
ATOM 938 O O . ASN A 1 113 ? 6.559 -30.812 -4.176 1 94.38 113 ASN A O 1
ATOM 942 N N . ARG A 1 114 ? 6.387 -28.859 -5.316 1 95.81 114 ARG A N 1
ATOM 943 C CA . ARG A 1 114 ? 7.457 -29.188 -6.25 1 95.81 114 ARG A CA 1
ATOM 944 C C . ARG A 1 114 ? 8.586 -28.172 -6.18 1 95.81 114 ARG A C 1
ATOM 946 O O . ARG A 1 114 ? 9.555 -28.25 -6.938 1 95.81 114 ARG A O 1
ATOM 953 N N . GLY A 1 115 ? 8.43 -27.172 -5.348 1 97.38 115 GLY A N 1
ATOM 954 C CA . GLY A 1 115 ? 9.438 -26.125 -5.199 1 97.38 115 GLY A CA 1
ATOM 955 C C . GLY A 1 115 ? 9.352 -25.062 -6.266 1 97.38 115 GLY A C 1
ATOM 956 O O . GLY A 1 115 ? 10.203 -24.172 -6.332 1 97.38 115 GLY A O 1
ATOM 957 N N . TYR A 1 116 ? 8.305 -25.141 -7.105 1 98 116 TYR A N 1
ATOM 958 C CA . TYR A 1 116 ? 8.172 -24.219 -8.227 1 98 116 TYR A CA 1
ATOM 959 C C . TYR A 1 116 ? 7.977 -22.781 -7.738 1 98 116 TYR A C 1
ATOM 961 O O . TYR A 1 116 ? 8.617 -21.859 -8.242 1 98 116 TYR A O 1
ATOM 969 N N . MET A 1 117 ? 7.152 -22.609 -6.793 1 98.5 117 MET A N 1
ATOM 970 C CA . MET A 1 117 ? 6.855 -21.25 -6.34 1 98.5 117 MET A CA 1
ATOM 971 C C . MET A 1 117 ? 8.07 -20.625 -5.664 1 98.5 117 MET A C 1
ATOM 973 O O . MET A 1 117 ? 8.391 -19.469 -5.906 1 98.5 117 MET A O 1
ATOM 977 N N . THR A 1 118 ? 8.75 -21.391 -4.801 1 98.69 118 THR A N 1
ATOM 978 C CA . THR A 1 118 ? 9.977 -20.906 -4.184 1 98.69 118 THR A CA 1
ATOM 979 C C . THR A 1 118 ? 10.984 -20.484 -5.25 1 98.69 118 THR A C 1
ATOM 981 O O . THR A 1 118 ? 11.586 -19.422 -5.156 1 98.69 118 THR A O 1
ATOM 984 N N . GLU A 1 119 ? 11.094 -21.328 -6.266 1 98.69 119 GLU A N 1
ATOM 985 C CA . GLU A 1 119 ? 12 -21.062 -7.379 1 98.69 119 GLU A CA 1
ATOM 986 C C . GLU A 1 119 ? 11.602 -19.781 -8.109 1 98.69 119 GLU A C 1
ATOM 988 O O . GLU A 1 119 ? 12.445 -18.938 -8.398 1 98.69 119 GLU A O 1
ATOM 993 N N . ALA A 1 120 ? 10.375 -19.609 -8.375 1 98.75 120 ALA A N 1
ATOM 994 C CA . ALA A 1 120 ? 9.867 -18.453 -9.109 1 98.75 120 ALA A CA 1
ATOM 995 C C . ALA A 1 120 ? 10.047 -17.172 -8.305 1 98.75 120 ALA A C 1
ATOM 997 O O . ALA A 1 120 ? 10.57 -16.172 -8.812 1 98.75 120 ALA A O 1
ATOM 998 N N . ILE A 1 121 ? 9.648 -17.172 -7.035 1 98.88 121 ILE A N 1
ATOM 999 C CA . ILE A 1 121 ? 9.703 -15.977 -6.199 1 98.88 121 ILE A CA 1
ATOM 1000 C C . ILE A 1 121 ? 11.156 -15.562 -5.977 1 98.88 121 ILE A C 1
ATOM 1002 O O . ILE A 1 121 ? 11.477 -14.367 -5.957 1 98.88 121 ILE A O 1
ATOM 1006 N N . LYS A 1 122 ? 12.016 -16.516 -5.84 1 98.88 122 LYS A N 1
ATOM 1007 C CA . LYS A 1 122 ? 13.43 -16.203 -5.684 1 98.88 122 LYS A CA 1
ATOM 1008 C C . LYS A 1 122 ? 13.945 -15.375 -6.855 1 98.88 122 LYS A C 1
ATOM 1010 O O . LYS A 1 122 ? 14.672 -14.398 -6.66 1 98.88 122 LYS A O 1
ATOM 1015 N N . ARG A 1 123 ? 13.586 -15.773 -8.031 1 98.69 123 ARG A N 1
ATOM 1016 C CA . ARG A 1 123 ? 14.008 -15.055 -9.227 1 98.69 123 ARG A CA 1
ATOM 1017 C C . ARG A 1 123 ? 13.398 -13.656 -9.266 1 98.69 123 ARG A C 1
ATOM 1019 O O . ARG A 1 123 ? 14.055 -12.695 -9.664 1 98.69 123 ARG A O 1
ATOM 1026 N N . VAL A 1 124 ? 12.156 -13.547 -8.859 1 98.69 124 VAL A N 1
ATOM 1027 C CA . VAL A 1 124 ? 11.453 -12.273 -8.867 1 98.69 124 VAL A CA 1
ATOM 1028 C C . VAL A 1 124 ? 12.047 -11.344 -7.809 1 98.69 124 VAL A C 1
ATOM 1030 O O . VAL A 1 124 ? 12.148 -10.133 -8.023 1 98.69 124 VAL A O 1
ATOM 1033 N N . ILE A 1 125 ? 12.438 -11.914 -6.699 1 98.62 125 ILE A N 1
ATOM 1034 C CA . ILE A 1 125 ? 13.102 -11.141 -5.656 1 98.62 125 ILE A CA 1
ATOM 1035 C C . ILE A 1 125 ? 14.375 -10.508 -6.211 1 98.62 125 ILE A C 1
ATOM 1037 O O . ILE A 1 125 ? 14.617 -9.312 -6.023 1 98.62 125 ILE A O 1
ATOM 1041 N N . ARG A 1 126 ? 15.141 -11.297 -6.922 1 98 126 ARG A N 1
ATOM 1042 C CA . ARG A 1 126 ? 16.359 -10.773 -7.516 1 98 126 ARG A CA 1
ATOM 1043 C C . ARG A 1 126 ? 16.062 -9.633 -8.484 1 98 126 ARG A C 1
ATOM 1045 O O . ARG A 1 126 ? 16.734 -8.602 -8.469 1 98 126 ARG A O 1
ATOM 1052 N N . TYR A 1 127 ? 15.109 -9.82 -9.305 1 97.88 127 TYR A N 1
ATOM 1053 C CA . TYR A 1 127 ? 14.68 -8.797 -10.242 1 97.88 127 TYR A CA 1
ATOM 1054 C C . TYR A 1 127 ? 14.242 -7.531 -9.508 1 97.88 127 TYR A C 1
ATOM 1056 O O . TYR A 1 127 ? 14.617 -6.422 -9.891 1 97.88 127 TYR A O 1
ATOM 1064 N N . SER A 1 128 ? 13.422 -7.715 -8.461 1 98 128 SER A N 1
ATOM 1065 C CA . SER A 1 128 ? 12.891 -6.609 -7.66 1 98 128 SER A CA 1
ATOM 1066 C C . SER A 1 128 ? 14.016 -5.789 -7.039 1 98 128 SER A C 1
ATOM 1068 O O . SER A 1 128 ? 14.008 -4.559 -7.105 1 98 128 SER A O 1
ATOM 1070 N N . PHE A 1 129 ? 15.023 -6.438 -6.48 1 98.06 129 PHE A N 1
ATOM 1071 C CA . PHE A 1 129 ? 16.094 -5.777 -5.738 1 98.06 129 PHE A CA 1
ATOM 1072 C C . PHE A 1 129 ? 17.141 -5.215 -6.684 1 98.06 129 PHE A C 1
ATOM 1074 O O . PHE A 1 129 ? 17.609 -4.086 -6.508 1 98.06 129 PHE A O 1
ATOM 1081 N N . SER A 1 130 ? 17.469 -5.93 -7.766 1 97 130 SER A N 1
ATOM 1082 C CA 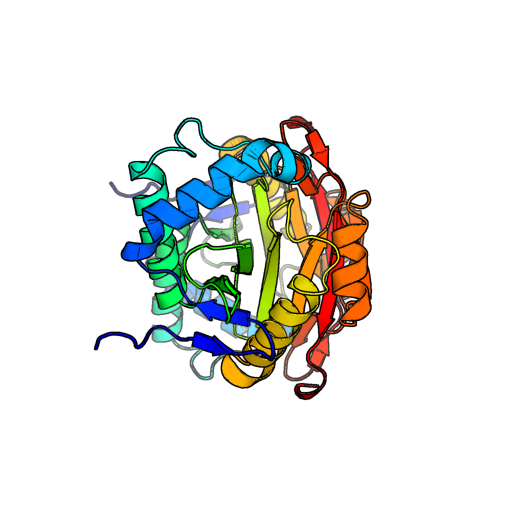. SER A 1 130 ? 18.609 -5.535 -8.602 1 97 130 SER A CA 1
ATOM 1083 C C . SER A 1 130 ? 18.156 -4.664 -9.766 1 97 130 SER A C 1
ATOM 1085 O O . SER A 1 130 ? 18.844 -3.725 -10.156 1 97 130 SER A O 1
ATOM 1087 N N . THR A 1 131 ? 17 -4.957 -10.336 1 95.94 131 THR A N 1
ATOM 1088 C CA . THR A 1 131 ? 16.562 -4.27 -11.547 1 95.94 131 THR A CA 1
ATOM 1089 C C . THR A 1 131 ? 15.648 -3.09 -11.195 1 95.94 131 THR A C 1
ATOM 1091 O O . THR A 1 131 ? 15.883 -1.967 -11.648 1 95.94 131 THR A O 1
ATOM 1094 N N . ILE A 1 132 ? 14.656 -3.326 -10.383 1 96.62 132 ILE A N 1
ATOM 1095 C CA . ILE A 1 132 ? 13.75 -2.244 -10.023 1 96.62 132 ILE A CA 1
ATOM 1096 C C . ILE A 1 132 ? 14.398 -1.344 -8.977 1 96.62 132 ILE A C 1
ATOM 1098 O O . ILE A 1 132 ? 14.148 -0.138 -8.938 1 96.62 132 ILE A O 1
ATOM 1102 N N . GLY A 1 133 ? 15.164 -1.962 -8.062 1 97.5 133 GLY A N 1
ATOM 1103 C CA . GLY A 1 133 ? 15.852 -1.2 -7.031 1 97.5 133 GLY A CA 1
ATOM 1104 C C . GLY A 1 133 ? 15.023 -1.019 -5.773 1 97.5 133 GLY A C 1
ATOM 1105 O O . GLY A 1 133 ? 15.141 0.002 -5.09 1 97.5 133 GLY A O 1
ATOM 1106 N N . LEU A 1 134 ? 14.234 -2 -5.441 1 98.19 134 LEU A N 1
ATOM 1107 C CA . LEU A 1 134 ? 13.391 -1.915 -4.25 1 98.19 134 LEU A CA 1
ATOM 1108 C C . LEU A 1 134 ? 14.195 -2.262 -2.998 1 98.19 134 LEU A C 1
ATOM 1110 O O . LEU A 1 134 ? 15.219 -2.945 -3.078 1 98.19 134 LEU A O 1
ATOM 1114 N N . HIS A 1 135 ? 13.734 -1.818 -1.826 1 98.31 135 HIS A N 1
ATOM 1115 C CA . HIS A 1 135 ? 14.336 -2.074 -0.525 1 98.31 135 HIS A CA 1
ATOM 1116 C C . HIS A 1 135 ? 13.539 -3.109 0.262 1 98.31 135 HIS A C 1
ATOM 1118 O O . HIS A 1 135 ? 14.109 -3.857 1.062 1 98.31 135 HIS A O 1
ATOM 1124 N N . ARG A 1 136 ? 12.289 -3.145 -0.057 1 98.06 136 ARG A N 1
ATOM 1125 C CA . ARG A 1 136 ? 11.375 -3.871 0.82 1 98.06 136 ARG A CA 1
ATOM 1126 C C . ARG A 1 136 ? 10.305 -4.594 0.015 1 98.06 136 ARG A C 1
ATOM 1128 O O . ARG A 1 136 ? 9.703 -4.012 -0.894 1 98.06 136 ARG A O 1
ATOM 1135 N N . ILE A 1 137 ? 10.094 -5.895 0.268 1 98.75 137 ILE A N 1
ATOM 1136 C CA . ILE A 1 137 ? 9 -6.68 -0.298 1 98.75 137 ILE A CA 1
ATOM 1137 C C . ILE A 1 137 ? 8.109 -7.203 0.823 1 98.75 137 ILE A C 1
ATOM 1139 O O . ILE A 1 137 ? 8.586 -7.824 1.774 1 98.75 137 ILE A O 1
ATOM 1143 N N . GLU A 1 138 ? 6.84 -6.941 0.694 1 98.31 138 GLU A N 1
ATOM 1144 C CA . GLU A 1 138 ? 5.887 -7.336 1.726 1 98.31 138 GLU A CA 1
ATOM 1145 C C . GLU A 1 138 ? 4.906 -8.383 1.2 1 98.31 138 GLU A C 1
ATOM 1147 O O . GLU A 1 138 ? 4.375 -8.242 0.098 1 98.31 138 GLU A O 1
ATOM 1152 N N . ALA A 1 139 ? 4.715 -9.406 1.925 1 98.56 139 ALA A N 1
ATOM 1153 C CA . ALA A 1 139 ? 3.73 -10.438 1.626 1 98.56 139 ALA A CA 1
ATOM 1154 C C . ALA A 1 139 ? 2.787 -10.656 2.807 1 98.56 139 ALA A C 1
ATOM 1156 O O . ALA A 1 139 ? 3.229 -11 3.906 1 98.56 139 ALA A O 1
ATOM 1157 N N . ASN A 1 140 ? 1.549 -10.453 2.578 1 97.88 140 ASN A N 1
ATOM 1158 C CA . ASN A 1 140 ? 0.531 -10.703 3.594 1 97.88 140 ASN A CA 1
ATOM 1159 C C . ASN A 1 140 ? -0.148 -12.055 3.385 1 97.88 140 ASN A C 1
ATOM 1161 O O . ASN A 1 140 ? -0.772 -12.281 2.348 1 97.88 140 ASN A O 1
ATOM 1165 N N . ILE A 1 141 ? -0.034 -12.883 4.387 1 98.31 141 ILE A N 1
ATOM 1166 C CA . ILE A 1 141 ? -0.452 -14.273 4.215 1 98.31 141 ILE A CA 1
ATOM 1167 C C . ILE A 1 141 ? -1.381 -14.672 5.359 1 98.31 141 ILE A C 1
ATOM 1169 O O . ILE A 1 141 ? -1.095 -14.398 6.527 1 98.31 141 ILE A O 1
ATOM 1173 N N . MET A 1 142 ? -2.424 -15.344 5.016 1 98 142 MET A N 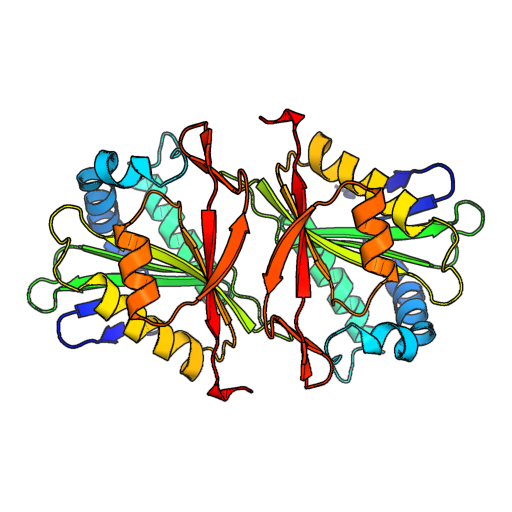1
ATOM 1174 C CA . MET A 1 142 ? -3.305 -15.859 6.059 1 98 142 MET A CA 1
ATOM 1175 C C . MET A 1 142 ? -2.582 -16.891 6.922 1 98 142 MET A C 1
ATOM 1177 O O . MET A 1 142 ? -1.901 -17.781 6.402 1 98 142 MET A O 1
ATOM 1181 N N . PRO A 1 143 ? -2.791 -16.844 8.219 1 97.75 143 PRO A N 1
ATOM 1182 C CA . PRO A 1 143 ? -2.088 -17.766 9.117 1 97.75 143 PRO A CA 1
ATOM 1183 C C . PRO A 1 143 ? -2.334 -19.234 8.781 1 97.75 143 PRO A C 1
ATOM 1185 O O . PRO A 1 143 ? -1.435 -20.062 8.93 1 97.75 143 PRO A O 1
ATOM 1188 N N . ARG A 1 144 ? -3.455 -19.531 8.242 1 96.5 144 ARG A N 1
ATOM 1189 C CA . ARG A 1 144 ? -3.785 -20.922 7.973 1 96.5 144 ARG A CA 1
ATOM 1190 C C . ARG A 1 144 ? -3.152 -21.391 6.664 1 96.5 144 ARG A C 1
ATOM 1192 O O . ARG A 1 144 ? -3.145 -22.578 6.363 1 96.5 144 ARG A O 1
ATOM 1199 N N . ASN A 1 145 ? -2.707 -20.484 5.852 1 96.25 145 ASN A N 1
ATOM 1200 C CA . ASN A 1 145 ? -2.047 -20.859 4.602 1 96.25 145 ASN A CA 1
ATOM 1201 C C . ASN A 1 145 ? -0.596 -21.266 4.836 1 96.25 145 ASN A C 1
ATOM 1203 O O . AS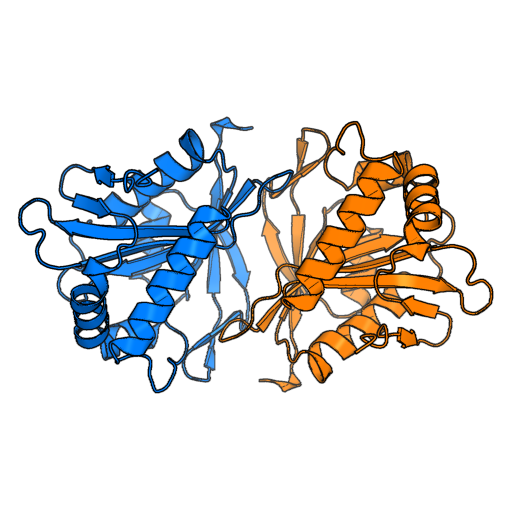N A 1 145 ? 0.328 -20.562 4.422 1 96.25 145 ASN A O 1
ATOM 1207 N N . LYS A 1 146 ? -0.43 -22.391 5.367 1 96.5 146 LYS A N 1
ATOM 1208 C CA . LYS A 1 146 ? 0.878 -22.875 5.797 1 96.5 146 LYS A CA 1
ATOM 1209 C C . LYS A 1 146 ? 1.816 -23.062 4.605 1 96.5 146 LYS A C 1
ATOM 1211 O O . LYS A 1 146 ? 3.027 -22.859 4.727 1 96.5 146 LYS A O 1
ATOM 1216 N N . ARG A 1 147 ? 1.25 -23.422 3.512 1 95.62 147 ARG A N 1
ATOM 1217 C CA . ARG A 1 147 ? 2.057 -23.609 2.309 1 95.62 147 ARG A CA 1
ATOM 1218 C C . ARG A 1 147 ? 2.725 -22.297 1.892 1 95.62 147 ARG A C 1
ATOM 1220 O O . ARG A 1 147 ? 3.926 -22.266 1.619 1 95.62 147 ARG A O 1
ATOM 1227 N N . SER A 1 148 ? 1.984 -21.25 1.864 1 97.44 148 SER A N 1
ATOM 1228 C CA . SER A 1 148 ? 2.529 -19.953 1.492 1 97.44 148 SER A CA 1
ATOM 1229 C C . SER A 1 148 ? 3.541 -19.469 2.521 1 97.44 148 SER A C 1
ATOM 1231 O O . SER A 1 148 ? 4.574 -18.891 2.162 1 97.44 148 SER A O 1
ATOM 1233 N N . ILE A 1 149 ? 3.275 -19.734 3.764 1 97.62 149 ILE A N 1
ATOM 1234 C CA . ILE A 1 149 ? 4.18 -19.328 4.832 1 97.62 149 ILE A CA 1
ATOM 1235 C C . ILE A 1 149 ? 5.527 -20.016 4.66 1 97.62 149 ILE A C 1
ATOM 1237 O O . ILE A 1 149 ? 6.578 -19.375 4.75 1 97.62 149 ILE A O 1
ATOM 1241 N N . ARG A 1 150 ? 5.484 -21.266 4.383 1 97.38 150 ARG A N 1
ATOM 1242 C CA . ARG A 1 150 ? 6.715 -22.016 4.207 1 97.38 150 ARG A CA 1
ATOM 1243 C C . ARG A 1 150 ? 7.535 -21.469 3.045 1 97.38 150 ARG A C 1
ATOM 1245 O O . ARG A 1 150 ? 8.766 -21.406 3.125 1 97.38 150 ARG A O 1
ATOM 1252 N N . VAL A 1 151 ? 6.906 -21.062 1.985 1 98.38 151 VAL A N 1
ATOM 1253 C CA . VAL A 1 151 ? 7.582 -20.531 0.808 1 98.38 151 VAL A CA 1
ATOM 1254 C C . VAL A 1 151 ? 8.383 -19.281 1.189 1 98.38 151 VAL A C 1
ATOM 1256 O O . VAL A 1 151 ? 9.586 -19.219 0.933 1 98.38 151 VAL A O 1
ATOM 1259 N N . VAL A 1 152 ? 7.734 -18.359 1.856 1 98.44 152 VAL A N 1
ATOM 1260 C CA . VAL A 1 152 ? 8.391 -17.078 2.119 1 98.44 152 VAL A CA 1
ATOM 1261 C C . VAL A 1 152 ? 9.43 -17.25 3.225 1 98.44 152 VAL A C 1
ATOM 1263 O O . VAL A 1 152 ? 10.461 -16.578 3.223 1 98.44 152 VAL A O 1
ATOM 1266 N N . GLU A 1 153 ? 9.156 -18.125 4.164 1 98.19 153 GLU A N 1
ATOM 1267 C CA . GLU A 1 153 ? 10.156 -18.422 5.188 1 98.19 153 GLU A CA 1
ATOM 1268 C C . GLU A 1 153 ? 11.43 -18.969 4.57 1 98.19 153 GLU A C 1
ATOM 1270 O O . GLU A 1 153 ? 12.539 -18.562 4.945 1 98.19 153 GLU A O 1
ATOM 1275 N N . LYS A 1 154 ? 11.273 -19.891 3.662 1 98.19 154 LYS A N 1
ATOM 1276 C CA . LYS A 1 154 ? 12.422 -20.453 2.965 1 98.19 154 LYS A CA 1
ATOM 1277 C C . LYS A 1 154 ? 13.219 -19.375 2.244 1 98.19 154 LYS A C 1
ATOM 1279 O O . LYS A 1 154 ? 14.43 -19.516 2.057 1 98.19 154 LYS A O 1
ATOM 1284 N N . LEU A 1 155 ? 12.547 -18.375 1.886 1 98.56 155 LEU A N 1
ATOM 1285 C CA . LEU A 1 155 ? 13.164 -17.312 1.085 1 98.56 155 LEU A CA 1
ATOM 1286 C C . LEU A 1 155 ? 13.703 -16.203 1.977 1 98.56 155 LEU A C 1
ATOM 1288 O O . LEU A 1 155 ? 14.234 -15.211 1.479 1 98.56 155 LEU A O 1
ATOM 1292 N N . GLY A 1 156 ? 13.492 -16.266 3.287 1 98.44 156 GLY A N 1
ATOM 1293 C CA . GLY A 1 156 ? 14.148 -15.367 4.219 1 98.44 156 GLY A CA 1
ATOM 1294 C C . GLY A 1 156 ? 13.242 -14.258 4.707 1 98.44 156 GLY A C 1
ATOM 1295 O O . GLY A 1 156 ? 13.703 -13.312 5.363 1 98.44 156 GLY A O 1
ATOM 1296 N N . PHE A 1 157 ? 11.992 -14.367 4.41 1 98.75 157 PHE A N 1
ATOM 1297 C CA . PHE A 1 157 ? 11.062 -13.367 4.93 1 98.75 157 PHE A CA 1
ATOM 1298 C C . PHE A 1 157 ? 10.938 -13.492 6.445 1 98.75 157 PHE A C 1
ATOM 1300 O O . PHE A 1 157 ? 10.969 -14.602 6.988 1 98.75 157 PHE A O 1
ATOM 1307 N N . ILE A 1 158 ? 10.688 -12.336 7.059 1 97.94 158 ILE A N 1
ATOM 1308 C CA . ILE A 1 158 ? 10.523 -12.312 8.508 1 97.94 158 ILE A CA 1
ATOM 1309 C C . ILE A 1 158 ? 9.141 -11.766 8.867 1 97.94 158 ILE A C 1
ATOM 1311 O O . ILE A 1 158 ? 8.578 -10.953 8.125 1 97.94 158 ILE A O 1
ATOM 1315 N N . ASN A 1 159 ? 8.633 -12.219 9.969 1 98.06 159 ASN A N 1
ATOM 1316 C CA . ASN A 1 159 ? 7.336 -11.781 10.461 1 98.06 159 ASN A CA 1
ATOM 1317 C C . ASN A 1 159 ? 7.438 -10.445 11.195 1 98.06 159 ASN A C 1
ATOM 1319 O O . ASN A 1 159 ? 8.18 -10.32 12.164 1 98.06 159 ASN A O 1
ATOM 1323 N N . GLU A 1 160 ? 6.668 -9.484 10.758 1 98 160 GLU A N 1
ATOM 1324 C CA . GLU A 1 160 ? 6.715 -8.164 11.383 1 98 160 GLU A CA 1
ATOM 1325 C C . GLU A 1 160 ? 5.438 -7.887 12.172 1 98 160 GLU A C 1
ATOM 1327 O O . GLU A 1 160 ? 5.277 -6.805 12.734 1 98 160 GLU A O 1
ATOM 1332 N N . GLY A 1 161 ? 4.582 -8.828 12.125 1 97.31 161 GLY A N 1
ATOM 1333 C CA . GLY A 1 161 ? 3.365 -8.641 12.898 1 97.31 161 GLY A CA 1
ATOM 1334 C C . GLY A 1 161 ? 2.152 -9.305 12.273 1 97.31 161 GLY A C 1
ATOM 1335 O O . GLY A 1 161 ? 2.275 -10.016 11.266 1 97.31 161 GLY A O 1
ATOM 1336 N N . LEU A 1 162 ? 1.04 -9.117 12.906 1 97.94 162 LEU A N 1
ATOM 1337 C CA . LEU A 1 162 ? -0.246 -9.656 12.477 1 97.94 162 LEU A CA 1
ATOM 1338 C C . LEU A 1 162 ? -1.237 -8.531 12.195 1 97.94 162 LEU A C 1
ATOM 1340 O O . LEU A 1 162 ? -1.481 -7.68 13.055 1 97.94 162 LEU A O 1
ATOM 1344 N N . SER A 1 163 ? -1.688 -8.492 10.984 1 97.31 163 SER A N 1
ATOM 1345 C CA . SER A 1 163 ? -2.75 -7.562 10.617 1 97.31 163 SER A CA 1
ATOM 1346 C C . SER A 1 163 ? -4.125 -8.18 10.836 1 97.31 163 SER A C 1
ATOM 1348 O O . SER A 1 163 ? -4.516 -9.109 10.125 1 97.31 163 SER A O 1
ATOM 1350 N N . LYS A 1 164 ? -4.848 -7.629 11.703 1 96.62 164 LYS A N 1
ATOM 1351 C CA . LYS A 1 164 ? -6.168 -8.172 12.023 1 96.62 164 LYS A CA 1
ATOM 1352 C C . LYS A 1 164 ? -7.199 -7.766 10.977 1 96.62 164 LYS A C 1
ATOM 1354 O O . LYS A 1 164 ? -7.199 -6.621 10.508 1 96.62 164 LYS A O 1
ATOM 1359 N N . ARG A 1 165 ? -8.055 -8.75 10.594 1 97.06 165 ARG A N 1
ATOM 1360 C CA . ARG A 1 165 ? -9.148 -8.484 9.664 1 97.06 165 ARG A CA 1
ATOM 1361 C C . ARG A 1 165 ? -8.648 -7.727 8.438 1 97.06 165 ARG A C 1
ATOM 1363 O O . ARG A 1 165 ? -9.25 -6.723 8.039 1 97.06 165 ARG A O 1
ATOM 1370 N N . TYR A 1 166 ? -7.641 -8.188 7.902 1 97 166 TYR A N 1
ATOM 1371 C CA . TYR A 1 166 ? -6.855 -7.504 6.883 1 97 166 TYR A CA 1
ATOM 1372 C C . TYR A 1 166 ? -7.582 -7.512 5.539 1 97 166 TYR A C 1
ATOM 1374 O O . TYR A 1 166 ? -7.711 -6.469 4.891 1 97 166 TYR A O 1
ATOM 1382 N N . LEU A 1 167 ? -8.078 -8.57 5.129 1 96.56 167 LEU A N 1
ATOM 1383 C CA . LEU A 1 167 ? -8.742 -8.734 3.84 1 96.56 167 LEU A CA 1
ATOM 1384 C C . LEU A 1 167 ? -10.086 -9.445 4.008 1 96.56 167 LEU A C 1
ATOM 1386 O O . LEU A 1 167 ? -10.2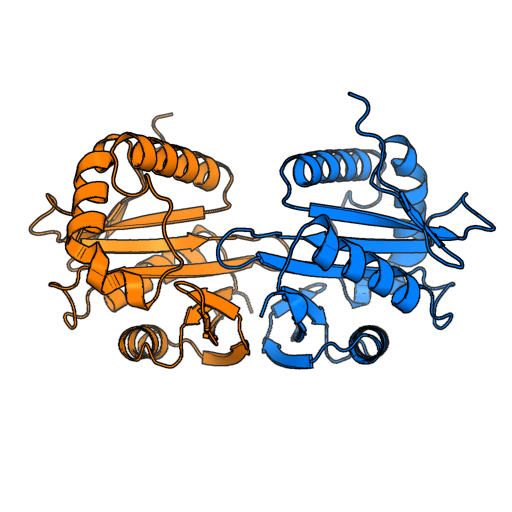03 -10.367 4.812 1 96.56 167 LEU A O 1
ATOM 1390 N N . ASN A 1 168 ? -11.016 -9.055 3.146 1 95.81 168 ASN A N 1
ATOM 1391 C CA . ASN A 1 168 ? -12.281 -9.781 3.086 1 95.81 168 ASN A CA 1
ATOM 1392 C C . ASN A 1 168 ? -12.203 -10.977 2.146 1 95.81 168 ASN A C 1
ATOM 1394 O O . ASN A 1 168 ? -12.141 -10.812 0.926 1 95.81 168 ASN A O 1
ATOM 1398 N N . ILE A 1 169 ? -12.164 -12.117 2.701 1 94.56 169 ILE A N 1
ATOM 1399 C CA . ILE A 1 169 ? -12.07 -13.367 1.958 1 94.56 169 ILE A CA 1
ATOM 1400 C C . ILE A 1 169 ? -13.414 -14.086 1.98 1 94.56 169 ILE A C 1
ATOM 1402 O O . ILE A 1 169 ? -13.766 -14.734 2.969 1 94.56 169 ILE A O 1
ATOM 1406 N N . ASN A 1 170 ? -14.117 -13.93 0.849 1 88.69 170 ASN A N 1
ATOM 1407 C CA . ASN A 1 170 ? -15.422 -14.57 0.703 1 88.69 170 ASN A CA 1
ATOM 1408 C C . ASN A 1 170 ? -16.375 -14.164 1.827 1 88.69 170 ASN A C 1
ATOM 1410 O O . ASN A 1 170 ? -17 -15.023 2.453 1 88.69 170 ASN A O 1
ATOM 1414 N N . GLY A 1 171 ? -16.281 -12.953 2.199 1 88.88 171 GLY A N 1
ATOM 1415 C CA . GLY A 1 171 ? -17.234 -12.406 3.154 1 88.88 171 GLY A CA 1
ATOM 1416 C C . GLY A 1 171 ? -16.688 -12.375 4.574 1 88.88 171 GLY A C 1
ATOM 1417 O O . GLY A 1 171 ? -17.359 -11.859 5.48 1 88.88 171 GLY A O 1
ATOM 1418 N N . THR A 1 172 ? -15.578 -12.953 4.773 1 94.06 172 THR A N 1
ATOM 1419 C CA . THR A 1 172 ? -14.977 -12.977 6.102 1 94.06 172 THR A CA 1
ATOM 1420 C C . THR A 1 172 ? -13.695 -12.156 6.133 1 94.06 172 THR A C 1
ATOM 1422 O O . THR A 1 172 ? -12.82 -12.328 5.281 1 94.06 172 THR A O 1
ATOM 1425 N N . TRP A 1 173 ? -13.664 -11.242 7.051 1 96.31 173 TRP A N 1
ATOM 1426 C CA . TRP A 1 173 ? -12.422 -10.508 7.25 1 96.31 173 TRP A CA 1
ATOM 1427 C C . TRP A 1 173 ? -11.375 -11.375 7.938 1 96.31 173 TRP A C 1
ATOM 1429 O O . TRP A 1 173 ? -11.555 -11.773 9.094 1 96.31 173 TRP A O 1
ATOM 1439 N N . GLU A 1 174 ? -10.328 -11.609 7.234 1 97.38 174 GLU A N 1
ATOM 1440 C CA . GLU A 1 174 ? -9.328 -12.562 7.707 1 97.38 174 GLU A CA 1
ATOM 1441 C C . GLU A 1 174 ? -8.039 -11.852 8.109 1 97.38 174 GLU A C 1
ATOM 1443 O O . GLU A 1 174 ? -7.602 -10.914 7.441 1 97.38 174 GLU A O 1
ATOM 1448 N N . ASP A 1 175 ? -7.473 -12.398 9.195 1 98 175 ASP A N 1
ATOM 1449 C CA . ASP A 1 175 ? -6.156 -11.938 9.625 1 98 175 ASP A CA 1
ATOM 1450 C C . ASP A 1 175 ? -5.074 -12.352 8.633 1 98 175 ASP A C 1
ATOM 1452 O O . ASP A 1 175 ? -5.219 -13.352 7.93 1 98 175 ASP A O 1
ATOM 1456 N N . HIS A 1 176 ? -4.012 -11.578 8.578 1 98.38 176 HIS A N 1
ATOM 1457 C CA . HIS A 1 176 ? -2.848 -11.914 7.77 1 98.38 176 HIS A CA 1
ATOM 1458 C C . HIS A 1 176 ? -1.552 -11.617 8.516 1 98.38 176 HIS A C 1
ATOM 1460 O O . HIS A 1 176 ? -1.445 -10.609 9.211 1 98.38 176 HIS A O 1
ATOM 1466 N N . ILE A 1 177 ? -0.642 -12.508 8.375 1 98.25 177 ILE A N 1
ATOM 1467 C CA . ILE A 1 177 ? 0.714 -12.281 8.867 1 98.25 177 ILE A CA 1
ATOM 1468 C C . ILE A 1 177 ? 1.476 -11.398 7.879 1 98.25 177 ILE A C 1
ATOM 1470 O O . ILE A 1 177 ? 1.405 -11.609 6.668 1 98.25 177 ILE A O 1
ATOM 1474 N N . HIS A 1 178 ? 2.092 -10.422 8.414 1 97.81 178 HIS A N 1
ATOM 1475 C CA . HIS A 1 178 ? 2.879 -9.5 7.602 1 97.81 178 HIS A CA 1
ATOM 1476 C C . HIS A 1 178 ? 4.316 -9.992 7.453 1 97.81 178 HIS A C 1
ATOM 1478 O O . HIS A 1 178 ? 5.16 -9.711 8.305 1 97.81 178 HIS A O 1
ATOM 1484 N N . MET A 1 179 ? 4.633 -10.641 6.34 1 98.62 179 MET A N 1
ATOM 1485 C CA . MET A 1 179 ? 5.965 -11.172 6.062 1 98.62 179 MET A CA 1
ATOM 1486 C C . MET A 1 179 ? 6.754 -10.219 5.172 1 98.62 179 MET A C 1
ATOM 1488 O O . MET A 1 179 ? 6.234 -9.719 4.172 1 98.62 179 MET A O 1
ATOM 1492 N N . VAL A 1 180 ? 8.047 -10.023 5.559 1 98.62 180 VAL A N 1
ATOM 1493 C CA . VAL A 1 180 ? 8.789 -8.977 4.871 1 98.62 180 VAL A CA 1
ATOM 1494 C C . VAL A 1 180 ? 10.195 -9.477 4.539 1 98.62 180 VAL A C 1
ATOM 1496 O O . VAL A 1 180 ? 10.805 -10.195 5.328 1 98.62 180 VAL A O 1
ATOM 1499 N N . LEU A 1 181 ? 10.664 -9.109 3.42 1 98.69 181 LEU A N 1
ATOM 1500 C CA . LEU A 1 181 ? 12.047 -9.312 3.002 1 98.69 181 LEU A CA 1
ATOM 1501 C C . LEU A 1 181 ? 12.711 -7.984 2.658 1 98.69 181 LEU A C 1
ATOM 1503 O O . LEU A 1 181 ? 12.156 -7.191 1.892 1 98.69 181 LEU A O 1
ATOM 1507 N N . LEU A 1 1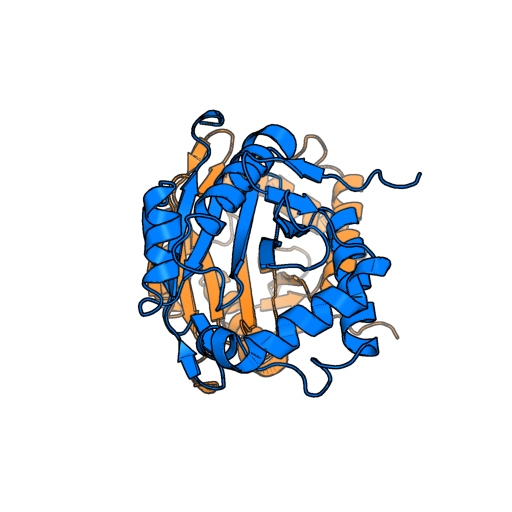82 ? 13.852 -7.695 3.209 1 98.31 182 LEU A N 1
ATOM 1508 C CA . LEU A 1 182 ? 14.555 -6.438 2.98 1 98.31 182 LEU A CA 1
ATOM 1509 C C . LEU A 1 182 ? 15.781 -6.656 2.092 1 98.31 182 LEU A C 1
ATOM 1511 O O . LEU A 1 182 ? 16.438 -7.695 2.18 1 98.31 182 LEU A O 1
ATOM 1515 N N . ASN A 1 183 ? 16.031 -5.738 1.281 1 97.38 183 ASN A N 1
ATOM 1516 C CA . ASN A 1 183 ? 17.25 -5.691 0.481 1 97.38 183 ASN A CA 1
ATOM 1517 C C . ASN A 1 183 ? 18.438 -5.164 1.289 1 97.38 183 ASN A C 1
ATOM 1519 O O . ASN A 1 183 ? 18.688 -3.959 1.325 1 97.38 183 ASN A O 1
ATOM 1523 N N . GLU A 1 184 ? 19.203 -5.926 1.756 1 92.56 184 GLU A N 1
ATOM 1524 C CA . GLU A 1 184 ? 20.297 -5.555 2.65 1 92.56 184 GLU A CA 1
ATOM 1525 C C . GLU A 1 184 ? 21.391 -4.785 1.906 1 92.56 184 GLU A C 1
ATOM 1527 O O . GLU A 1 184 ? 22.203 -4.102 2.523 1 92.56 184 GLU A O 1
ATOM 1532 N N . ASN A 1 185 ? 21.406 -4.934 0.645 1 88.94 185 ASN A N 1
ATOM 1533 C CA . ASN A 1 185 ? 22.422 -4.262 -0.151 1 88.94 185 ASN A CA 1
ATOM 1534 C C . ASN A 1 185 ? 22.188 -2.756 -0.204 1 88.94 185 ASN A C 1
ATOM 1536 O O . ASN A 1 185 ? 23.078 -2 -0.622 1 88.94 185 ASN A O 1
ATOM 1540 N N . LEU A 1 186 ? 21.047 -2.275 0.137 1 85.19 186 LEU A N 1
ATOM 1541 C CA . LEU A 1 186 ? 20.75 -0.85 0.115 1 85.19 186 LEU A CA 1
ATOM 1542 C C . LEU A 1 186 ? 20.984 -0.22 1.481 1 85.19 186 LEU A C 1
ATOM 1544 O O . LEU A 1 186 ? 20.781 0.981 1.664 1 85.19 186 LEU A O 1
ATOM 1548 N N . GLU A 1 187 ? 21.375 -0.974 2.357 1 78.88 187 GLU A N 1
ATOM 1549 C CA . GLU A 1 187 ? 21.531 -0.438 3.705 1 78.88 187 GLU A CA 1
ATOM 1550 C C . GLU A 1 187 ? 23 -0.107 3.994 1 78.88 187 GLU A C 1
ATOM 1552 O O . GLU A 1 187 ? 23.906 -0.715 3.42 1 78.88 187 GLU A O 1
ATOM 1557 N N . MET B 1 1 ? -17.797 19.547 -15.039 1 32.41 1 MET B N 1
ATOM 1558 C CA . MET B 1 1 ? -18.484 19.781 -13.766 1 32.41 1 MET B CA 1
ATOM 1559 C C . MET B 1 1 ? -17.5 20.188 -12.688 1 32.41 1 MET B C 1
ATOM 1561 O O . MET B 1 1 ? -16.453 19.547 -12.508 1 32.41 1 MET B O 1
ATOM 1565 N N . SER B 1 2 ? -17.422 21.453 -12.391 1 38.16 2 SER B N 1
ATOM 1566 C CA . SER B 1 2 ? -16.531 22.016 -11.375 1 38.16 2 SER B CA 1
ATOM 1567 C C . SER B 1 2 ? -16.469 21.125 -10.141 1 38.16 2 SER B C 1
ATOM 1569 O O . SER B 1 2 ? -17.5 20.859 -9.508 1 38.16 2 SER B O 1
ATOM 1571 N N . ILE B 1 3 ? -15.883 20.078 -10.18 1 45.78 3 ILE B N 1
ATOM 1572 C CA . ILE B 1 3 ? -15.953 19.141 -9.062 1 45.78 3 ILE B CA 1
ATOM 1573 C C . ILE B 1 3 ? -15.93 19.922 -7.742 1 45.78 3 ILE B C 1
ATOM 1575 O O . ILE B 1 3 ? -14.969 20.641 -7.453 1 45.78 3 ILE B O 1
ATOM 1579 N N . GLU B 1 4 ? -17.016 20.438 -7.387 1 52.31 4 GLU B N 1
ATOM 1580 C CA . GLU B 1 4 ? -17.188 21.047 -6.07 1 52.31 4 GLU B CA 1
ATOM 1581 C C . GLU B 1 4 ? -16.188 20.469 -5.066 1 52.31 4 GLU B C 1
ATOM 1583 O O . GLU B 1 4 ? -16.062 19.25 -4.949 1 52.31 4 GLU B O 1
ATOM 1588 N N . LYS B 1 5 ? -15.133 21.281 -4.887 1 70.75 5 LYS B N 1
ATOM 1589 C CA . LYS B 1 5 ? -14.047 20.891 -3.99 1 70.75 5 LYS B CA 1
ATOM 1590 C C . LYS B 1 5 ? -14.594 20.484 -2.621 1 70.75 5 LYS B C 1
ATOM 1592 O O . LYS B 1 5 ? -15.297 21.266 -1.978 1 70.75 5 LYS B O 1
ATOM 1597 N N . LEU B 1 6 ? -14.594 19.328 -2.332 1 75.25 6 LEU B N 1
ATOM 1598 C CA . LEU B 1 6 ? -15.062 18.781 -1.062 1 75.25 6 LEU B CA 1
ATOM 1599 C C . LEU B 1 6 ? -14.383 19.469 0.113 1 75.25 6 LEU B C 1
ATOM 1601 O O . LEU B 1 6 ? -13.164 19.641 0.118 1 75.25 6 LEU B O 1
ATOM 1605 N N . ILE B 1 7 ? -15.234 20.125 0.902 1 90.88 7 ILE B N 1
ATOM 1606 C CA . ILE B 1 7 ? -14.766 20.734 2.15 1 90.88 7 ILE B CA 1
ATOM 1607 C C . ILE B 1 7 ? -15.352 19.953 3.336 1 90.88 7 ILE B C 1
ATOM 1609 O O . ILE B 1 7 ? -16.562 19.734 3.406 1 90.88 7 ILE B O 1
ATOM 1613 N N . LEU B 1 8 ? -14.422 19.406 4.121 1 97.12 8 LEU B N 1
ATOM 1614 C CA . LEU B 1 8 ? -14.828 18.875 5.41 1 97.12 8 LEU B CA 1
ATOM 1615 C C . LEU B 1 8 ? -14.703 19.922 6.508 1 97.12 8 LEU B C 1
ATOM 1617 O O . LEU B 1 8 ? -13.719 20.672 6.547 1 97.12 8 LEU B O 1
ATOM 1621 N N . GLU B 1 9 ? -15.703 19.984 7.367 1 97.38 9 GLU B N 1
ATOM 1622 C CA . GLU B 1 9 ? -15.695 20.984 8.438 1 97.38 9 GLU B CA 1
ATOM 1623 C C . GLU B 1 9 ? -15.664 20.312 9.812 1 97.38 9 GLU B C 1
ATOM 1625 O O . GLU B 1 9 ? -16.281 19.281 10.016 1 97.38 9 GLU B O 1
ATOM 1630 N N . THR B 1 10 ? -14.906 20.938 10.672 1 98 10 THR B N 1
ATOM 1631 C CA . THR B 1 10 ? -14.93 20.578 12.094 1 98 10 THR B CA 1
ATOM 1632 C C . THR B 1 10 ? -15.297 21.797 12.938 1 98 10 THR B C 1
ATOM 1634 O O . THR B 1 10 ? -15.812 22.797 12.422 1 98 10 THR B O 1
ATOM 1637 N N . GLU B 1 11 ? -15.148 21.641 14.266 1 98.06 11 GLU B N 1
ATOM 1638 C CA . GLU B 1 11 ? -15.469 22.75 15.164 1 98.06 11 GLU B CA 1
ATOM 1639 C C . GLU B 1 11 ? -14.594 23.969 14.883 1 98.06 11 GLU B C 1
ATOM 1641 O O . GLU B 1 11 ? -15.094 25.078 14.766 1 98.06 11 GLU B O 1
ATOM 1646 N N . ARG B 1 12 ? -13.258 23.719 14.695 1 98 12 ARG B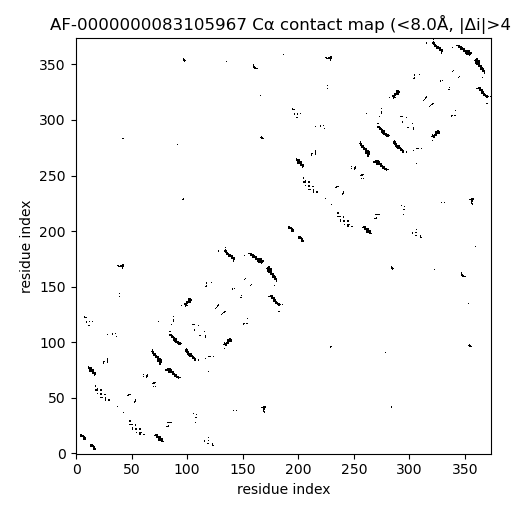 N 1
ATOM 1647 C CA . ARG B 1 12 ? -12.336 24.859 14.617 1 98 12 ARG B CA 1
ATOM 1648 C C . ARG B 1 12 ? -11.656 24.922 13.25 1 98 12 ARG B C 1
ATOM 1650 O O . ARG B 1 12 ? -10.992 25.906 12.93 1 98 12 ARG B O 1
ATOM 1657 N N . LEU B 1 13 ? -11.891 23.859 12.383 1 98.38 13 LEU B N 1
ATOM 1658 C CA . LEU B 1 13 ? -11.055 23.734 11.195 1 98.38 13 LEU B CA 1
ATOM 1659 C C . LEU B 1 13 ? -11.906 23.562 9.945 1 98.38 13 LEU B C 1
ATOM 1661 O O . LEU B 1 13 ? -13 23 10.008 1 98.38 13 LEU B O 1
ATOM 1665 N N . ASN B 1 14 ? -11.383 24.078 8.82 1 97.69 14 ASN B N 1
ATOM 1666 C CA . ASN B 1 14 ? -11.805 23.719 7.473 1 97.69 14 ASN B CA 1
ATOM 1667 C C . ASN B 1 14 ? -10.758 22.875 6.758 1 97.69 14 ASN B C 1
ATOM 1669 O O . ASN B 1 14 ? -9.586 23.266 6.695 1 97.69 14 ASN B O 1
ATOM 1673 N N . LEU B 1 15 ? -11.164 21.719 6.281 1 98.12 15 LEU B N 1
ATOM 1674 C CA . LEU B 1 15 ? -10.305 20.828 5.504 1 98.12 15 LEU B CA 1
ATOM 1675 C C . LEU B 1 15 ? -10.664 20.875 4.023 1 98.12 15 LEU B C 1
ATOM 1677 O O . LEU B 1 15 ? -11.727 20.391 3.625 1 98.12 15 LEU B O 1
ATOM 1681 N N . LYS B 1 16 ? -9.734 21.422 3.229 1 96.62 16 LYS B N 1
ATOM 1682 C CA . LYS B 1 16 ? -10.039 21.672 1.823 1 96.62 16 LYS B CA 1
ATOM 1683 C C . LYS B 1 16 ? -9.188 20.797 0.909 1 96.62 16 LYS B C 1
ATOM 1685 O O . LYS B 1 16 ? -7.996 20.594 1.171 1 96.62 16 LYS B O 1
ATOM 1690 N N . LYS B 1 17 ? -9.758 20.375 -0.175 1 95.19 17 LYS B N 1
ATOM 1691 C CA . LYS B 1 17 ? -9.008 19.609 -1.17 1 95.19 17 LYS B CA 1
ATOM 1692 C C . LYS B 1 17 ? -8.039 20.516 -1.938 1 95.19 17 LYS B C 1
ATOM 1694 O O . LYS B 1 17 ? -8.133 21.734 -1.865 1 95.19 17 LYS B O 1
ATOM 1699 N N . SER B 1 18 ? -7.176 19.906 -2.67 1 90.5 18 SER B N 1
ATOM 1700 C CA . SER B 1 18 ? -6.148 20.594 -3.443 1 90.5 18 SER B CA 1
ATOM 1701 C C . SER B 1 18 ? -6.77 21.547 -4.473 1 90.5 18 SER B C 1
ATOM 1703 O O . SER B 1 18 ? -7.766 21.203 -5.113 1 90.5 18 SER B O 1
ATOM 1705 N N . ASP B 1 19 ? -6.195 22.594 -4.586 1 91 19 ASP B N 1
ATOM 1706 C CA . ASP B 1 19 ? -6.594 23.625 -5.535 1 91 19 ASP B CA 1
ATOM 1707 C C . ASP B 1 19 ? -5.375 24.344 -6.121 1 91 19 ASP B C 1
ATOM 1709 O O . ASP B 1 19 ? -4.434 24.656 -5.395 1 91 19 ASP B O 1
ATOM 1713 N N . GLU B 1 20 ? -5.43 24.531 -7.375 1 91.69 20 GLU B N 1
ATOM 1714 C CA . GLU B 1 20 ? -4.309 25.188 -8.039 1 91.69 20 GLU B CA 1
ATOM 1715 C C . GLU B 1 20 ? -4.004 26.547 -7.418 1 91.69 20 GLU B C 1
ATOM 1717 O O . GLU B 1 20 ? -2.857 27 -7.441 1 91.69 20 GLU B O 1
ATOM 1722 N N . ARG B 1 21 ? -4.965 27.156 -6.809 1 91.69 21 ARG B N 1
ATOM 1723 C CA . ARG B 1 21 ? -4.797 28.484 -6.203 1 91.69 21 ARG B CA 1
ATOM 1724 C C . ARG B 1 21 ? -4.008 28.375 -4.898 1 91.69 21 ARG B C 1
ATOM 1726 O O . ARG B 1 21 ? -3.561 29.391 -4.363 1 91.69 21 ARG B O 1
ATOM 1733 N N . PHE B 1 22 ? -3.791 27.125 -4.375 1 94.38 22 PHE B N 1
ATOM 1734 C CA . PHE B 1 22 ? -3.16 26.938 -3.076 1 94.38 22 PHE B CA 1
ATOM 1735 C C . PHE B 1 22 ? -1.646 26.828 -3.219 1 94.38 22 PHE B C 1
ATOM 1737 O O . PHE B 1 22 ? -0.929 26.719 -2.223 1 94.38 22 PHE B O 1
ATOM 1744 N N . VAL B 1 23 ? -1.146 26.922 -4.418 1 96.31 23 VAL B N 1
ATOM 1745 C CA . VAL B 1 23 ? 0.264 26.641 -4.676 1 96.31 23 VAL B CA 1
ATOM 1746 C C . VAL B 1 23 ? 1.132 27.516 -3.764 1 96.31 23 VAL B C 1
ATOM 1748 O O . VAL B 1 23 ? 2 27 -3.055 1 96.31 23 VAL B O 1
ATOM 1751 N N . ASP B 1 24 ? 0.866 28.781 -3.688 1 96.5 24 ASP B N 1
ATOM 1752 C CA . ASP B 1 24 ? 1.717 29.703 -2.939 1 96.5 24 ASP B CA 1
ATOM 1753 C C . ASP B 1 24 ? 1.635 29.422 -1.439 1 96.5 24 ASP B C 1
ATOM 1755 O O . ASP B 1 24 ? 2.652 29.453 -0.743 1 96.5 24 ASP B O 1
ATOM 1759 N N . ILE B 1 25 ? 0.479 29.188 -0.946 1 96.69 25 ILE B N 1
ATOM 1760 C CA . ILE B 1 25 ? 0.33 29.016 0.494 1 96.69 25 ILE B CA 1
ATOM 1761 C C . ILE B 1 25 ? 0.816 27.625 0.9 1 96.69 25 ILE B C 1
ATOM 1763 O O . ILE B 1 25 ? 1.255 27.422 2.035 1 96.69 25 ILE B O 1
ATOM 1767 N N . ILE B 1 26 ? 0.757 26.656 0.026 1 97.25 26 ILE B N 1
ATOM 1768 C CA . ILE B 1 26 ? 1.345 25.344 0.281 1 97.25 26 ILE B CA 1
ATOM 1769 C C . ILE B 1 26 ? 2.867 25.469 0.337 1 97.25 26 ILE B C 1
ATOM 1771 O O . ILE B 1 26 ? 3.506 24.906 1.229 1 97.25 26 ILE B O 1
ATOM 1775 N N . LEU B 1 27 ? 3.367 26.172 -0.654 1 97.31 27 LEU B N 1
ATOM 1776 C CA . LEU B 1 27 ? 4.809 26.406 -0.678 1 97.31 27 LEU B CA 1
ATOM 1777 C C . LEU B 1 27 ? 5.266 27.109 0.596 1 97.31 27 LEU B C 1
ATOM 1779 O O . LEU B 1 27 ? 6.258 26.703 1.209 1 97.31 27 LEU B O 1
ATOM 1783 N N . ASP B 1 28 ? 4.574 28.109 0.964 1 97.56 28 ASP B N 1
ATOM 1784 C CA . ASP B 1 28 ? 4.891 28.828 2.189 1 97.56 28 ASP B CA 1
ATOM 1785 C C . ASP B 1 28 ? 4.898 27.891 3.396 1 97.56 28 ASP B C 1
ATOM 1787 O O . ASP B 1 28 ? 5.828 27.922 4.203 1 97.56 28 ASP B O 1
ATOM 1791 N N . PHE B 1 29 ? 3.906 27.094 3.527 1 98 29 PHE B N 1
ATOM 1792 C CA . PHE B 1 29 ? 3.809 26.109 4.602 1 98 29 PHE B CA 1
ATOM 1793 C C . PHE B 1 29 ? 5.047 25.234 4.641 1 98 29 PHE B C 1
ATOM 1795 O O . PHE B 1 29 ? 5.633 25.016 5.707 1 98 29 PHE B O 1
ATOM 1802 N N . ASN B 1 30 ? 5.406 24.688 3.473 1 97.25 30 ASN B N 1
ATOM 1803 C CA . ASN B 1 30 ? 6.535 23.766 3.402 1 97.25 30 ASN B CA 1
ATOM 1804 C C . ASN B 1 30 ? 7.852 24.469 3.715 1 97.25 30 ASN B C 1
ATOM 1806 O O . ASN B 1 30 ? 8.719 23.906 4.387 1 97.25 30 ASN B O 1
ATOM 1810 N N . ILE B 1 31 ? 7.953 25.688 3.297 1 97.12 31 ILE B N 1
ATOM 1811 C CA . ILE B 1 31 ? 9.18 26.438 3.541 1 97.12 31 ILE B CA 1
ATOM 1812 C C . ILE B 1 31 ? 9.305 26.75 5.031 1 97.12 31 ILE B C 1
ATOM 1814 O O . ILE B 1 31 ? 10.352 26.5 5.637 1 97.12 31 ILE B O 1
ATOM 1818 N N . ARG B 1 32 ? 8.289 27.234 5.656 1 96.75 32 ARG B N 1
ATOM 1819 C CA . ARG B 1 32 ? 8.336 27.625 7.062 1 96.75 32 ARG B CA 1
ATOM 1820 C C . ARG B 1 32 ? 8.562 26.422 7.965 1 96.75 32 ARG B C 1
ATOM 1822 O O . ARG B 1 32 ? 9.117 26.562 9.062 1 96.75 32 ARG B O 1
ATOM 1829 N N . ASN B 1 33 ? 8.188 25.25 7.516 1 97.31 33 ASN B N 1
ATOM 1830 C CA . ASN B 1 33 ? 8.273 24.062 8.359 1 97.31 33 ASN B CA 1
ATOM 1831 C C . ASN B 1 33 ? 9.383 23.125 7.879 1 97.31 33 ASN B C 1
ATOM 1833 O O . ASN B 1 33 ? 9.438 21.969 8.297 1 97.31 33 ASN B O 1
ATOM 1837 N N . LYS B 1 34 ? 10.195 23.547 6.969 1 95.88 34 LYS B N 1
ATOM 1838 C CA . LYS B 1 34 ? 11.195 22.719 6.293 1 95.88 34 LYS B CA 1
ATOM 1839 C C . LYS B 1 34 ? 12.047 21.969 7.301 1 95.88 34 LYS B C 1
ATOM 1841 O O . LYS B 1 34 ? 12.125 20.734 7.254 1 95.88 34 LYS B O 1
ATOM 1846 N N . ASP B 1 35 ? 12.625 22.609 8.273 1 94.88 35 ASP B N 1
ATOM 1847 C CA . ASP B 1 35 ? 13.516 21.984 9.242 1 94.88 35 ASP B CA 1
ATOM 1848 C C . ASP B 1 35 ? 12.742 21.094 10.211 1 94.88 35 ASP B C 1
ATOM 1850 O O . ASP B 1 35 ? 13.188 19.984 10.523 1 94.88 35 ASP B O 1
ATOM 1854 N N . PHE B 1 36 ? 11.68 21.609 10.562 1 95.06 36 PHE B N 1
ATOM 1855 C CA . PHE B 1 36 ? 10.852 20.906 11.539 1 95.06 36 PHE B CA 1
ATOM 1856 C C . PHE B 1 36 ? 10.391 19.562 10.984 1 95.06 36 PHE B C 1
ATOM 1858 O O . PHE B 1 36 ? 10.5 18.531 11.656 1 95.06 36 PHE B O 1
ATOM 1865 N N . LEU B 1 37 ? 9.938 19.516 9.734 1 93.88 37 LEU B N 1
ATOM 1866 C CA . LEU B 1 37 ? 9.344 18.312 9.133 1 93.88 37 LEU B CA 1
ATOM 1867 C C . LEU B 1 37 ? 10.422 17.375 8.602 1 93.88 37 LEU B C 1
ATOM 1869 O O . LEU B 1 37 ? 10.172 16.188 8.406 1 93.88 37 LEU B O 1
ATOM 1873 N N . SER B 1 38 ? 11.578 17.875 8.336 1 92.31 38 SER B N 1
ATOM 1874 C CA . SER B 1 38 ? 12.656 17.094 7.738 1 92.31 38 SER B CA 1
ATOM 1875 C C . SER B 1 38 ? 13.055 15.93 8.633 1 92.31 38 SER B C 1
ATOM 1877 O O . SER B 1 38 ? 13.594 14.93 8.148 1 92.31 38 SER B O 1
ATOM 1879 N N . GLU B 1 39 ? 12.797 16.031 9.898 1 91.44 39 GLU B N 1
ATOM 1880 C CA . GLU B 1 39 ? 13.133 14.984 10.859 1 91.44 39 GLU B CA 1
ATOM 1881 C C . GLU B 1 39 ? 12.344 13.703 10.594 1 91.44 39 GLU B C 1
ATOM 1883 O O . GLU B 1 39 ? 12.797 12.609 10.922 1 91.44 39 GLU B O 1
ATOM 1888 N N . PHE B 1 40 ? 11.242 13.82 9.93 1 92.44 40 PHE B N 1
ATOM 1889 C CA . PHE B 1 40 ? 10.336 12.68 9.852 1 92.44 40 PHE B CA 1
ATOM 1890 C C . PHE B 1 40 ? 9.969 12.375 8.406 1 92.44 40 PHE B C 1
ATOM 1892 O O . PHE B 1 40 ? 9.164 11.477 8.141 1 92.44 40 PHE B O 1
ATOM 1899 N N . GLU B 1 41 ? 10.562 13.086 7.496 1 92.94 41 GLU B N 1
ATOM 1900 C CA . GLU B 1 41 ? 10.203 12.922 6.09 1 92.94 41 GLU B CA 1
ATOM 1901 C C . GLU B 1 41 ? 11.414 12.492 5.262 1 92.94 41 GLU B C 1
ATOM 1903 O O . GLU B 1 41 ? 12.555 12.812 5.605 1 92.94 41 GLU B O 1
ATOM 1908 N N . PRO B 1 42 ? 11.141 11.828 4.168 1 92.44 42 PRO B N 1
ATOM 1909 C CA . PRO B 1 42 ? 12.234 11.539 3.234 1 92.44 42 PRO B CA 1
ATOM 1910 C C . PRO B 1 42 ? 12.844 12.797 2.637 1 92.44 42 PRO B C 1
ATOM 1912 O O . PRO B 1 42 ? 12.219 13.859 2.641 1 92.44 42 PRO B O 1
ATOM 1915 N N . LYS B 1 43 ? 14.008 12.648 2.121 1 90.69 43 LYS B N 1
ATOM 1916 C CA . LYS B 1 43 ? 14.695 13.766 1.478 1 90.69 43 LYS B CA 1
ATOM 1917 C C . LYS B 1 43 ? 13.883 14.312 0.307 1 90.69 43 LYS B C 1
ATOM 1919 O O . LYS B 1 43 ? 13.336 13.547 -0.486 1 90.69 43 LYS B O 1
ATOM 1924 N N . LYS B 1 44 ? 13.859 15.562 0.324 1 90.31 44 LYS B N 1
ATOM 1925 C CA . LYS B 1 44 ? 13.078 16.219 -0.722 1 90.31 44 LYS B CA 1
ATOM 1926 C C . LYS B 1 44 ? 13.906 16.406 -1.992 1 90.31 44 LYS B C 1
ATOM 1928 O O . LYS B 1 44 ? 15.133 16.5 -1.933 1 90.31 44 LYS B O 1
ATOM 1933 N N . HIS B 1 45 ? 13.195 16.453 -3.031 1 89.94 45 HIS B N 1
ATOM 1934 C CA . HIS B 1 45 ? 13.82 16.828 -4.293 1 89.94 45 HIS B CA 1
ATOM 1935 C C . HIS B 1 45 ? 14.445 18.219 -4.211 1 89.94 45 HIS B C 1
ATOM 1937 O O . HIS B 1 45 ? 13.969 19.078 -3.457 1 89.94 45 HIS B O 1
ATOM 1943 N N . SER B 1 46 ? 15.383 18.469 -5.023 1 91.19 46 SER B N 1
ATOM 1944 C CA . SER B 1 46 ? 16.109 19.734 -4.996 1 91.19 46 SER B CA 1
ATOM 1945 C C . SER B 1 46 ? 15.188 20.891 -5.34 1 91.19 46 SER B C 1
ATOM 1947 O O . SER B 1 46 ? 15.359 22 -4.832 1 91.19 46 SER B O 1
ATOM 1949 N N . ASP B 1 47 ? 14.164 20.594 -6.066 1 95.19 47 ASP B N 1
ATOM 1950 C CA . ASP B 1 47 ? 13.266 21.641 -6.535 1 95.19 47 ASP B CA 1
ATOM 1951 C C . ASP B 1 47 ? 12.008 21.719 -5.68 1 95.19 47 ASP B C 1
ATOM 1953 O O . ASP B 1 47 ? 11.055 22.422 -6.027 1 95.19 47 ASP B O 1
ATOM 1957 N N . TYR B 1 48 ? 12.039 21.031 -4.617 1 95.25 48 TYR B N 1
ATOM 1958 C CA . TYR B 1 48 ? 10.828 20.875 -3.822 1 95.25 48 TYR B CA 1
ATOM 1959 C C . TYR B 1 48 ? 10.297 22.234 -3.365 1 95.25 48 TYR B C 1
ATOM 1961 O O . TYR B 1 48 ? 9.086 22.438 -3.271 1 95.25 48 TYR B O 1
ATOM 1969 N N . TYR B 1 49 ? 11.172 23.203 -3.242 1 96.88 49 TYR B N 1
ATOM 1970 C CA . TYR B 1 49 ? 10.758 24.469 -2.672 1 96.88 49 TYR B CA 1
ATOM 1971 C C . TYR B 1 49 ? 10.633 25.547 -3.752 1 96.88 49 TYR B C 1
ATOM 1973 O O . TYR B 1 49 ? 11.039 26.688 -3.553 1 96.88 49 TYR B O 1
ATOM 1981 N N . THR B 1 50 ? 10.094 25.156 -4.871 1 97.25 50 THR B N 1
ATOM 1982 C CA . THR B 1 50 ? 9.805 26.062 -5.969 1 97.25 50 THR B CA 1
ATOM 1983 C C . THR B 1 50 ? 8.312 26.031 -6.309 1 97.25 50 THR B C 1
ATOM 1985 O O . THR B 1 50 ? 7.633 25.047 -6.055 1 97.25 50 THR B O 1
ATOM 1988 N N . VAL B 1 51 ? 7.898 27.031 -6.91 1 97.19 51 VAL B N 1
ATOM 1989 C CA . VAL B 1 51 ? 6.504 27.141 -7.332 1 97.19 51 VAL B CA 1
ATOM 1990 C C . VAL B 1 51 ? 6.195 26.078 -8.391 1 97.19 51 VAL B C 1
ATOM 1992 O O . VAL B 1 51 ? 5.16 25.422 -8.328 1 97.19 51 VAL B O 1
ATOM 1995 N N . ASP B 1 52 ? 7.047 25.891 -9.258 1 97 52 ASP B N 1
ATOM 1996 C CA . ASP B 1 52 ? 6.84 24.969 -10.367 1 97 52 ASP B CA 1
ATOM 1997 C C . ASP B 1 52 ? 6.676 23.531 -9.852 1 97 52 ASP B C 1
ATOM 1999 O O . ASP B 1 52 ? 5.824 22.781 -10.336 1 97 52 ASP B O 1
ATOM 2003 N N . TYR B 1 53 ? 7.441 23.219 -8.898 1 96.75 53 TYR B N 1
ATOM 2004 C CA . TYR B 1 53 ? 7.355 21.875 -8.328 1 96.75 53 TYR B CA 1
ATOM 2005 C C . TYR B 1 53 ? 6.012 21.656 -7.641 1 96.75 53 TYR B C 1
ATOM 2007 O O . TYR B 1 53 ? 5.383 20.609 -7.805 1 96.75 53 TYR B O 1
ATOM 2015 N N . HIS B 1 54 ? 5.566 22.609 -6.953 1 96.94 54 HIS B N 1
ATOM 2016 C CA . HIS B 1 54 ? 4.32 22.453 -6.211 1 96.94 54 HIS B CA 1
ATOM 2017 C C . HIS B 1 54 ? 3.115 22.516 -7.141 1 96.94 54 HIS B C 1
ATOM 2019 O O . HIS B 1 54 ? 2.082 21.891 -6.863 1 96.94 54 HIS B O 1
ATOM 2025 N N . LYS B 1 55 ? 3.252 23.234 -8.273 1 97.12 55 LYS B N 1
ATOM 2026 C CA . LYS B 1 55 ? 2.223 23.141 -9.305 1 97.12 55 LYS B CA 1
ATOM 2027 C C . LYS B 1 55 ? 2.074 21.703 -9.805 1 97.12 55 LYS B C 1
ATOM 2029 O O . LYS B 1 55 ? 0.956 21.203 -9.969 1 97.12 55 LYS B O 1
ATOM 2034 N N . GLN B 1 56 ? 3.156 21.109 -9.984 1 96.38 56 GLN B N 1
ATOM 2035 C CA . GLN B 1 56 ? 3.154 19.719 -10.438 1 96.38 56 GLN B CA 1
ATOM 2036 C C . GLN B 1 56 ? 2.578 18.797 -9.367 1 96.38 56 GLN B C 1
ATOM 2038 O O . GLN B 1 56 ? 1.835 17.859 -9.688 1 96.38 56 GLN B O 1
ATOM 2043 N N . ILE B 1 57 ? 2.938 19.078 -8.156 1 95.19 57 ILE B N 1
ATOM 2044 C CA . ILE B 1 57 ? 2.432 18.266 -7.047 1 95.19 57 ILE B CA 1
ATOM 2045 C C . ILE B 1 57 ? 0.907 18.344 -7.008 1 95.19 57 ILE B C 1
ATOM 2047 O O . ILE B 1 57 ? 0.229 17.328 -6.906 1 95.19 57 ILE B O 1
ATOM 2051 N N . ILE B 1 58 ? 0.407 19.516 -7.105 1 96 58 ILE B N 1
ATOM 2052 C CA . ILE B 1 58 ? -1.034 19.719 -7.027 1 96 58 ILE B CA 1
ATOM 2053 C C . ILE B 1 58 ? -1.721 19.031 -8.203 1 96 58 ILE B C 1
ATOM 2055 O O . ILE B 1 58 ? -2.764 18.391 -8.039 1 96 58 ILE B O 1
ATOM 2059 N N . GLU B 1 59 ? -1.132 19.156 -9.312 1 95.75 59 GLU B N 1
ATOM 2060 C CA . GLU B 1 59 ? -1.673 18.469 -10.492 1 95.75 59 GLU B CA 1
ATOM 2061 C C . GLU B 1 59 ? -1.707 16.953 -10.289 1 95.75 59 GLU B C 1
ATOM 2063 O O . GLU B 1 59 ? -2.705 16.312 -10.602 1 95.75 59 GLU B O 1
ATOM 2068 N N . ASP B 1 60 ? -0.654 16.484 -9.797 1 94.75 60 ASP B N 1
ATOM 2069 C CA . ASP B 1 60 ? -0.57 15.062 -9.508 1 94.75 60 ASP B CA 1
ATOM 2070 C C . ASP B 1 60 ? -1.613 14.648 -8.477 1 94.75 60 ASP B C 1
ATOM 2072 O O . ASP B 1 60 ? -2.262 13.609 -8.625 1 94.75 60 ASP B O 1
ATOM 2076 N N . GLU B 1 61 ? -1.735 15.461 -7.449 1 95.25 61 GLU B N 1
ATOM 2077 C CA . GLU B 1 61 ? -2.736 15.188 -6.426 1 95.25 61 GLU B CA 1
ATOM 2078 C C . GLU B 1 61 ? -4.141 15.133 -7.023 1 95.25 61 GLU B C 1
ATOM 2080 O O . GLU B 1 61 ? -4.906 14.211 -6.738 1 95.25 61 GLU B O 1
ATOM 2085 N N . ILE B 1 62 ? -4.426 16.062 -7.809 1 93.81 62 ILE B N 1
ATOM 2086 C CA . ILE B 1 62 ? -5.746 16.156 -8.422 1 93.81 62 ILE B CA 1
ATOM 2087 C C . ILE B 1 62 ? -6 14.906 -9.273 1 93.81 62 ILE B C 1
ATOM 2089 O O . ILE B 1 62 ? -7.07 14.305 -9.195 1 93.81 62 ILE B O 1
ATOM 2093 N N . ASN B 1 63 ? -5.039 14.508 -10.039 1 93.56 63 ASN B N 1
ATOM 2094 C CA . ASN B 1 63 ? -5.164 13.312 -10.859 1 93.56 63 ASN B CA 1
ATOM 2095 C C . ASN B 1 63 ? -5.398 12.07 -10.008 1 93.56 63 ASN B C 1
ATOM 2097 O O . ASN B 1 63 ? -6.254 11.242 -10.336 1 93.56 63 ASN B O 1
ATOM 2101 N N . LYS B 1 64 ? -4.668 11.938 -8.969 1 94 64 LYS B N 1
ATOM 2102 C CA . LYS B 1 64 ? -4.789 10.773 -8.094 1 94 64 LYS B CA 1
ATOM 2103 C C . LYS B 1 64 ? -6.133 10.766 -7.371 1 94 64 LYS B C 1
ATOM 2105 O O . LYS B 1 64 ? -6.695 9.703 -7.105 1 94 64 LYS B O 1
ATOM 2110 N N . ILE B 1 65 ? -6.598 11.945 -7 1 93.75 65 ILE B N 1
ATOM 2111 C CA . ILE B 1 65 ? -7.902 12.07 -6.363 1 93.75 65 ILE B CA 1
ATOM 2112 C C . ILE B 1 65 ? -8.992 11.641 -7.336 1 93.75 65 ILE B C 1
ATOM 2114 O O . ILE B 1 65 ? -9.891 10.875 -6.973 1 93.75 65 ILE B O 1
ATOM 2118 N N . GLU B 1 66 ? -8.875 12.062 -8.523 1 91.81 66 GLU B N 1
ATOM 2119 C CA . GLU B 1 66 ? -9.859 11.727 -9.547 1 91.81 66 GLU B CA 1
ATOM 2120 C C . GLU B 1 66 ? -9.875 10.227 -9.82 1 91.81 66 GLU B C 1
ATOM 2122 O O . GLU B 1 66 ? -10.922 9.648 -10.109 1 91.81 66 GLU B O 1
ATOM 2127 N N . ASN B 1 67 ? -8.758 9.672 -9.648 1 91.94 67 ASN B N 1
ATOM 2128 C CA . ASN B 1 67 ? -8.656 8.234 -9.906 1 91.94 67 ASN B CA 1
ATOM 2129 C C . ASN B 1 67 ? -8.977 7.422 -8.656 1 91.94 67 ASN B C 1
ATOM 2131 O O . ASN B 1 67 ? -8.953 6.188 -8.695 1 91.94 67 ASN B O 1
ATOM 2135 N N . GLY B 1 68 ? -9.18 8.109 -7.535 1 93.12 68 GLY B N 1
ATOM 2136 C CA . GLY B 1 68 ? -9.633 7.445 -6.324 1 93.12 68 GLY B CA 1
ATOM 2137 C C . GLY B 1 68 ? -8.5 6.887 -5.488 1 93.12 68 GLY B C 1
ATOM 2138 O O . GLY B 1 68 ? -8.727 6.141 -4.539 1 93.12 68 GLY B O 1
ATOM 2139 N N . ASN B 1 69 ? -7.262 7.219 -5.781 1 93.75 69 ASN B N 1
ATOM 2140 C CA . ASN B 1 69 ? -6.098 6.637 -5.121 1 93.75 69 ASN B CA 1
ATOM 2141 C C . ASN B 1 69 ? -5.609 7.516 -3.971 1 93.75 69 ASN B C 1
ATOM 2143 O O . ASN B 1 69 ? -4.777 7.086 -3.168 1 93.75 69 ASN B O 1
ATOM 2147 N N . LEU B 1 70 ? -6.184 8.703 -3.93 1 96.56 70 LEU B N 1
ATOM 2148 C CA . LEU B 1 70 ? -5.734 9.688 -2.957 1 96.56 70 LEU B CA 1
ATOM 2149 C C . LEU B 1 70 ? -6.883 10.594 -2.527 1 96.56 70 LEU B C 1
ATOM 2151 O O . LEU B 1 70 ? -7.723 10.969 -3.348 1 96.56 70 LEU B O 1
ATOM 2155 N N . GLN B 1 71 ? -6.938 10.852 -1.308 1 97.44 71 GLN B N 1
ATOM 2156 C CA . GLN B 1 71 ? -7.645 12.016 -0.77 1 97.44 71 GLN B CA 1
ATOM 2157 C C . GLN B 1 71 ? -6.73 12.852 0.118 1 97.44 71 GLN B C 1
ATOM 2159 O O . GLN B 1 71 ? -6.117 12.336 1.054 1 97.44 71 GLN B O 1
ATOM 2164 N N . LYS B 1 72 ? -6.625 14.062 -0.19 1 97.75 72 LYS B N 1
ATOM 2165 C CA . LYS B 1 72 ? -5.785 14.961 0.598 1 97.75 72 LYS B CA 1
ATOM 2166 C C . LYS B 1 72 ? -6.543 16.219 0.98 1 97.75 72 LYS B C 1
ATOM 2168 O O . LYS B 1 72 ? -7.25 16.812 0.153 1 97.75 72 LYS B O 1
ATOM 2173 N N . PHE B 1 73 ? -6.391 16.641 2.203 1 98.06 73 PHE B N 1
ATOM 2174 C CA . PHE B 1 73 ? -7.059 17.828 2.752 1 98.06 73 PHE B CA 1
ATOM 2175 C C . PHE B 1 73 ? -6.043 18.766 3.385 1 98.06 73 PHE B C 1
ATOM 2177 O O . PHE B 1 73 ? -5.25 18.359 4.234 1 98.06 73 PHE B O 1
ATOM 2184 N N . TYR B 1 74 ? -6.102 19.953 2.975 1 98.06 74 TYR B N 1
ATOM 2185 C CA . TYR B 1 74 ? -5.328 21 3.629 1 98.06 74 TYR B CA 1
ATOM 2186 C C . TYR B 1 74 ? -6.129 21.656 4.75 1 98.06 74 TYR B C 1
ATOM 2188 O O . TYR B 1 74 ? -7.328 21.891 4.605 1 98.06 74 TYR B O 1
ATOM 2196 N N . ILE B 1 75 ? -5.461 21.922 5.824 1 98.5 75 ILE B N 1
ATOM 2197 C CA . ILE B 1 75 ? -6.137 22.359 7.039 1 98.5 75 ILE B CA 1
ATOM 2198 C C . ILE B 1 75 ? -6.043 23.875 7.168 1 98.5 75 ILE B C 1
ATOM 2200 O O . ILE B 1 75 ? -4.949 24.438 7.09 1 98.5 75 ILE B O 1
ATOM 2204 N N . PHE B 1 76 ? -7.164 24.469 7.391 1 97.88 76 PHE B N 1
ATOM 2205 C CA . PHE B 1 76 ? -7.281 25.891 7.664 1 97.88 76 PHE B CA 1
ATOM 2206 C C . PHE B 1 76 ? -8.008 26.125 8.984 1 97.88 76 PHE B C 1
ATOM 2208 O O . PHE B 1 76 ? -8.977 25.438 9.305 1 97.88 76 PHE B O 1
ATOM 2215 N N . GLU B 1 77 ? -7.516 27.094 9.688 1 97.44 77 GLU B N 1
ATOM 2216 C CA . GLU B 1 77 ? -8.305 27.562 10.828 1 97.44 77 GLU B CA 1
ATOM 2217 C C . GLU B 1 77 ? -9.547 28.312 10.375 1 97.44 77 GLU B C 1
ATOM 2219 O O . GLU B 1 77 ? -9.469 29.141 9.453 1 97.44 77 GLU B O 1
ATOM 2224 N N . LYS B 1 78 ? -10.648 28.047 10.984 1 96.06 78 LYS B N 1
ATOM 2225 C CA . LYS B 1 78 ? -11.875 28.734 10.602 1 96.06 78 LYS B CA 1
ATOM 2226 C C . LYS B 1 78 ? -11.75 30.234 10.797 1 96.06 78 LYS B C 1
ATOM 2228 O O . LYS B 1 78 ? -12.289 31.016 10.008 1 96.06 78 LYS B O 1
ATOM 2233 N N . ASP B 1 79 ? -11.062 30.641 11.758 1 91.88 79 ASP B N 1
ATOM 2234 C CA . ASP B 1 79 ? -10.945 32.062 12.078 1 91.88 79 ASP B CA 1
ATOM 2235 C C . ASP B 1 79 ? -9.836 32.719 11.266 1 91.88 79 ASP B C 1
ATOM 2237 O O . ASP B 1 79 ? -9.688 33.938 11.281 1 91.88 79 ASP B O 1
ATOM 2241 N N . ASN B 1 80 ? -9.031 31.953 10.516 1 89.38 80 ASN B N 1
ATOM 2242 C CA . ASN B 1 80 ? -7.934 32.406 9.68 1 89.38 80 ASN B CA 1
ATOM 2243 C C . ASN B 1 80 ? -7.668 31.453 8.523 1 89.38 80 ASN B C 1
ATOM 2245 O O . ASN B 1 80 ? -6.797 30.594 8.609 1 89.38 80 ASN B O 1
ATOM 2249 N N . ASP B 1 81 ? -8.273 31.766 7.426 1 85.25 81 ASP B N 1
ATOM 2250 C CA . ASP B 1 81 ? -8.188 30.812 6.328 1 85.25 81 ASP B CA 1
ATOM 2251 C C . ASP B 1 81 ? -7.191 31.281 5.27 1 85.25 81 ASP B C 1
ATOM 2253 O O . ASP B 1 81 ? -7.289 30.891 4.102 1 85.25 81 ASP B O 1
ATOM 2257 N N . GLU B 1 82 ? -6.289 32.094 5.695 1 90.75 82 GLU B N 1
ATOM 2258 C CA . GLU B 1 82 ? -5.301 32.625 4.773 1 90.75 82 GLU B CA 1
ATOM 2259 C C . GLU B 1 82 ? -4.117 31.688 4.598 1 90.75 82 GLU B C 1
ATOM 2261 O O . GLU B 1 82 ? -3.428 31.734 3.576 1 90.75 82 GLU B O 1
ATOM 2266 N N . ASN B 1 83 ? -3.945 30.938 5.73 1 94.81 83 ASN B N 1
ATOM 2267 C CA . ASN B 1 83 ? -2.766 30.078 5.695 1 94.81 83 ASN B CA 1
ATOM 2268 C C . ASN B 1 83 ? -3.127 28.625 5.957 1 94.81 83 ASN B C 1
ATOM 2270 O O . ASN B 1 83 ? -4.059 28.328 6.715 1 94.81 83 ASN B O 1
ATOM 2274 N N . ILE B 1 84 ? -2.377 27.781 5.371 1 97.25 84 ILE B N 1
ATOM 2275 C CA . ILE B 1 84 ? -2.445 26.344 5.672 1 97.25 84 ILE B CA 1
ATOM 2276 C C . ILE B 1 84 ? -1.662 26.047 6.949 1 97.25 84 ILE B C 1
ATOM 2278 O O . ILE B 1 84 ? -0.548 26.547 7.129 1 97.25 84 ILE B O 1
ATOM 2282 N N . ILE B 1 85 ? -2.27 25.266 7.816 1 98 85 ILE B N 1
ATOM 2283 C CA . ILE B 1 85 ? -1.561 24.969 9.055 1 98 85 ILE B CA 1
ATOM 2284 C C . ILE B 1 85 ? -1.249 23.469 9.117 1 98 85 ILE B C 1
ATOM 2286 O O . ILE B 1 85 ? -0.678 22.984 10.094 1 98 85 ILE B O 1
ATOM 2290 N N . GLY B 1 86 ? -1.621 22.672 8.086 1 98.25 86 GLY B N 1
ATOM 2291 C CA . GLY B 1 86 ? -1.347 21.25 8.039 1 98.25 86 GLY B CA 1
ATOM 2292 C C . GLY B 1 86 ? -2.072 20.531 6.914 1 98.25 86 GLY B C 1
ATOM 2293 O O . GLY B 1 86 ? -2.709 21.172 6.074 1 98.25 86 GLY B O 1
ATOM 2294 N N . SER B 1 87 ? -1.927 19.25 6.887 1 98.5 87 SER B N 1
ATOM 2295 C CA . SER B 1 87 ? -2.631 18.438 5.91 1 98.5 87 SER B CA 1
ATOM 2296 C C . SER B 1 87 ? -2.844 17.016 6.434 1 98.5 87 SER B C 1
ATOM 2298 O O . SER B 1 87 ? -2.115 16.562 7.316 1 98.5 87 SER B O 1
ATOM 2300 N N . VAL B 1 88 ? -3.83 16.422 5.957 1 98.69 88 VAL B N 1
ATOM 2301 C CA . VAL B 1 88 ? -4.141 15.016 6.16 1 98.69 88 VAL B CA 1
ATOM 2302 C C . VAL B 1 88 ? -4.355 14.336 4.812 1 98.69 88 VAL B C 1
ATOM 2304 O O . VAL B 1 88 ? -5.094 14.844 3.965 1 98.69 88 VAL B O 1
ATOM 2307 N N . ALA B 1 89 ? -3.727 13.242 4.625 1 98.5 89 ALA B N 1
ATOM 2308 C CA . ALA B 1 89 ? -3.824 12.547 3.346 1 98.5 89 ALA B CA 1
ATOM 2309 C C . ALA B 1 89 ? -4.152 11.07 3.545 1 98.5 89 ALA B C 1
ATOM 2311 O O . ALA B 1 89 ? -3.604 10.422 4.441 1 98.5 89 ALA B O 1
ATOM 2312 N N . LEU B 1 90 ? -5.082 10.531 2.836 1 98.38 90 LEU B N 1
ATOM 2313 C CA . LEU B 1 90 ? -5.32 9.109 2.605 1 98.38 90 LEU B CA 1
ATOM 2314 C C . LEU B 1 90 ? -4.723 8.664 1.272 1 98.38 90 LEU B C 1
ATOM 2316 O O . LEU B 1 90 ? -5.262 8.992 0.211 1 98.38 90 LEU B O 1
ATOM 2320 N N . SER B 1 91 ? -3.664 7.941 1.325 1 97 91 SER B N 1
ATOM 2321 C CA . SER B 1 91 ? -2.963 7.559 0.104 1 97 91 SER B CA 1
ATOM 2322 C C . SER B 1 91 ? -3.004 6.051 -0.109 1 97 91 SER B C 1
ATOM 2324 O O . SER B 1 91 ? -3.432 5.305 0.774 1 97 91 SER B O 1
ATOM 2326 N N . ASN B 1 92 ? -2.676 5.656 -1.302 1 94.44 92 ASN B N 1
ATOM 2327 C CA . ASN B 1 92 ? -2.686 4.242 -1.664 1 94.44 92 ASN B CA 1
ATOM 2328 C C . ASN B 1 92 ? -4.02 3.582 -1.318 1 94.44 92 ASN B C 1
ATOM 2330 O O . ASN B 1 92 ? -4.047 2.52 -0.696 1 94.44 92 ASN B O 1
ATOM 2334 N N . ILE B 1 93 ? -5.051 4.27 -1.658 1 96 93 ILE B N 1
ATOM 2335 C CA . ILE B 1 93 ? -6.387 3.732 -1.419 1 96 93 ILE B CA 1
ATOM 2336 C C . ILE B 1 93 ? -6.613 2.51 -2.305 1 96 93 ILE B C 1
ATOM 2338 O O . ILE B 1 93 ? -6.449 2.578 -3.525 1 96 93 ILE B O 1
ATOM 2342 N N . VAL B 1 94 ? -6.93 1.468 -1.71 1 93.5 94 VAL B N 1
ATOM 2343 C CA . VAL B 1 94 ? -7.227 0.221 -2.408 1 93.5 94 VAL B CA 1
ATOM 2344 C C . VAL B 1 94 ? -8.641 -0.244 -2.064 1 93.5 94 VAL B C 1
ATOM 2346 O O . VAL B 1 94 ? -8.992 -0.358 -0.889 1 93.5 94 VAL B O 1
ATOM 2349 N N . MET B 1 95 ? -9.391 -0.435 -3.096 1 93.81 95 MET B N 1
ATOM 2350 C CA . MET B 1 95 ? -10.766 -0.906 -2.91 1 93.81 95 MET B CA 1
ATOM 2351 C C . MET B 1 95 ? -10.844 -2.422 -3.061 1 93.81 95 MET B C 1
ATOM 2353 O O . MET B 1 95 ? -9.844 -3.121 -2.879 1 93.81 95 MET B O 1
ATOM 2357 N N . GLY B 1 96 ? -12.109 -2.979 -3.225 1 92.38 96 GLY B N 1
ATOM 2358 C CA . GLY B 1 96 ? -12.258 -4.422 -3.332 1 92.38 96 GLY B CA 1
ATOM 2359 C C . GLY B 1 96 ? -12.188 -5.129 -1.992 1 92.38 96 GLY B C 1
ATOM 2360 O O . GLY B 1 96 ? -12.859 -4.727 -1.039 1 92.38 96 GLY B O 1
ATOM 2361 N N . GLY B 1 97 ? -11.422 -6.211 -1.966 1 92.12 97 GLY B N 1
ATOM 2362 C CA . GLY B 1 97 ? -11.359 -7.004 -0.751 1 92.12 97 GLY B CA 1
ATOM 2363 C C . GLY B 1 97 ? -10.5 -6.383 0.331 1 92.12 97 GLY B C 1
ATOM 2364 O O . GLY B 1 97 ? -10.531 -6.82 1.483 1 92.12 97 GLY B O 1
ATOM 2365 N N . PHE B 1 98 ? -9.789 -5.422 0.05 1 93.12 98 PHE B N 1
ATOM 2366 C CA . PHE B 1 98 ? -8.875 -4.82 1.016 1 93.12 98 PHE B CA 1
ATOM 2367 C C . PHE B 1 98 ? -9.539 -3.648 1.729 1 93.12 98 PHE B C 1
ATOM 2369 O O . PHE B 1 98 ? -9.586 -3.607 2.959 1 93.12 98 PHE B O 1
ATOM 2376 N N . LEU B 1 99 ? -10.125 -2.619 0.982 1 96.25 99 LEU B N 1
ATOM 2377 C CA . LEU B 1 99 ? -10.75 -1.405 1.491 1 96.25 99 LEU B CA 1
ATOM 2378 C C . LEU B 1 99 ? -9.852 -0.71 2.508 1 96.25 99 LEU B C 1
ATOM 2380 O O . LEU B 1 99 ? -10.234 -0.543 3.668 1 96.25 99 LEU B O 1
ATOM 2384 N N . SER B 1 100 ? -8.672 -0.28 1.993 1 97.38 100 SER B N 1
ATOM 2385 C CA . SER B 1 100 ? -7.648 0.22 2.908 1 97.38 100 SER B CA 1
ATOM 2386 C C . SER B 1 100 ? -6.949 1.448 2.338 1 97.38 100 SER B C 1
ATOM 2388 O O . SER B 1 100 ? -7.07 1.742 1.146 1 97.38 100 SER B O 1
ATOM 2390 N N . CYS B 1 101 ? -6.227 2.172 3.18 1 97.69 101 CYS B N 1
ATOM 2391 C CA . CYS B 1 101 ? -5.383 3.289 2.775 1 97.69 101 CYS B CA 1
ATOM 2392 C C . CYS B 1 101 ? -4.285 3.545 3.803 1 97.69 101 CYS B C 1
ATOM 2394 O O . CYS B 1 101 ? -4.297 2.959 4.887 1 97.69 101 CYS B O 1
ATOM 2396 N N . PHE B 1 102 ? -3.355 4.367 3.404 1 97.5 102 PHE B N 1
ATOM 2397 C CA . PHE B 1 102 ? -2.369 4.91 4.332 1 97.5 102 PHE B CA 1
ATOM 2398 C C . PHE B 1 102 ? -2.754 6.316 4.77 1 97.5 102 PHE B C 1
ATOM 2400 O O . PHE B 1 102 ? -3.215 7.121 3.957 1 97.5 102 PHE B O 1
ATOM 2407 N N . LEU B 1 103 ? -2.555 6.551 6.008 1 98.75 103 LEU B N 1
ATOM 2408 C CA . LEU B 1 103 ? -2.803 7.871 6.582 1 98.75 103 LEU B CA 1
ATOM 2409 C C . LEU B 1 103 ? -1.495 8.617 6.809 1 98.75 103 LEU B C 1
ATOM 2411 O O . LEU B 1 103 ? -0.572 8.094 7.434 1 98.75 103 LEU B O 1
ATOM 2415 N N . GLY B 1 104 ? -1.383 9.758 6.293 1 98.12 104 GLY B N 1
ATOM 2416 C CA . GLY B 1 104 ? -0.307 10.703 6.551 1 98.12 104 GLY B CA 1
ATOM 2417 C C . GLY B 1 104 ? -0.803 12.078 6.938 1 98.12 104 GLY B C 1
ATOM 2418 O O . GLY B 1 104 ? -1.854 12.523 6.469 1 98.12 104 GLY B O 1
ATOM 2419 N N . TYR B 1 105 ? 0.014 12.734 7.734 1 98.5 105 TYR B N 1
ATOM 2420 C CA . TYR B 1 105 ? -0.399 14.055 8.18 1 98.5 105 TYR B CA 1
ATOM 2421 C C . TYR B 1 105 ? 0.797 14.867 8.664 1 98.5 105 TYR B C 1
ATOM 2423 O O . TYR B 1 105 ? 1.793 14.305 9.117 1 98.5 105 TYR B O 1
ATOM 2431 N N . LYS B 1 106 ? 0.672 16.141 8.562 1 97.25 106 LYS B N 1
ATOM 2432 C CA . LYS B 1 106 ? 1.669 17.062 9.094 1 97.25 106 LYS B CA 1
ATOM 2433 C C . LYS B 1 106 ? 1.018 18.344 9.586 1 97.25 106 LYS B C 1
ATOM 2435 O O . LYS B 1 106 ? -0.031 18.75 9.078 1 97.25 106 LYS B O 1
ATOM 2440 N N . MET B 1 107 ? 1.621 18.953 10.492 1 97.62 107 MET B N 1
ATOM 2441 C CA . MET B 1 107 ? 1.139 20.156 11.164 1 97.62 107 MET B CA 1
ATOM 2442 C C . MET B 1 107 ? 2.221 21.219 11.203 1 97.62 107 MET B C 1
ATOM 2444 O O . MET B 1 107 ? 3.41 20.906 11.297 1 97.62 107 MET B O 1
ATOM 2448 N N . ASP B 1 108 ? 1.784 22.406 11.164 1 97.94 108 ASP B N 1
ATOM 2449 C CA . ASP B 1 108 ? 2.666 23.562 11.344 1 97.94 108 ASP B CA 1
ATOM 2450 C C . ASP B 1 108 ? 3.334 23.531 12.719 1 97.94 108 ASP B C 1
ATOM 2452 O O . ASP B 1 108 ? 2.672 23.297 13.727 1 97.94 108 ASP B O 1
ATOM 2456 N N . LYS B 1 109 ? 4.621 23.812 12.734 1 97.31 109 LYS B N 1
ATOM 2457 C CA . LYS B 1 109 ? 5.422 23.766 13.953 1 97.31 109 LYS B CA 1
ATOM 2458 C C . LYS B 1 109 ? 4.863 24.719 15.008 1 97.31 109 LYS B C 1
ATOM 2460 O O . LYS B 1 109 ? 5.039 24.5 16.203 1 97.31 109 LYS B O 1
ATOM 2465 N N . ASP B 1 110 ? 4.176 25.75 14.578 1 96.81 110 ASP B N 1
ATOM 2466 C CA . ASP B 1 110 ? 3.693 26.781 15.492 1 96.81 110 ASP B CA 1
ATOM 2467 C C . ASP B 1 110 ? 2.258 26.5 15.938 1 96.81 110 ASP B C 1
ATOM 2469 O O . ASP B 1 110 ? 1.661 27.297 16.672 1 96.81 110 ASP B O 1
ATOM 2473 N N . LYS B 1 111 ? 1.72 25.438 15.531 1 96.81 111 LYS B N 1
ATOM 2474 C CA . LYS B 1 111 ? 0.329 25.125 15.844 1 96.81 111 LYS B CA 1
ATOM 2475 C C . LYS B 1 111 ? 0.214 23.766 16.547 1 96.81 111 LYS B C 1
ATOM 2477 O O . LYS B 1 111 ? -0.848 23.141 16.531 1 96.81 111 LYS B O 1
ATOM 2482 N N . LEU B 1 112 ? 1.247 23.297 17.172 1 95.62 112 LEU B N 1
ATOM 2483 C CA . LEU B 1 112 ? 1.297 22.016 17.844 1 95.62 112 LEU B CA 1
ATOM 2484 C C . LEU B 1 112 ? 0.606 22.078 19.203 1 95.62 112 LEU B C 1
ATOM 2486 O O . LEU B 1 1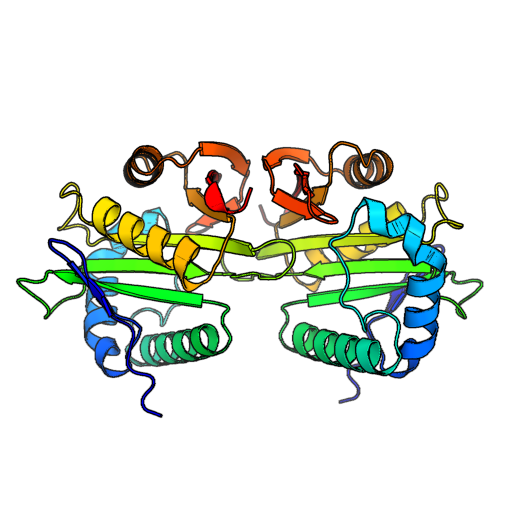12 ? 0.464 23.156 19.781 1 95.62 112 LEU B O 1
ATOM 2490 N N . ASN B 1 113 ? 0.184 20.938 19.625 1 94.44 113 ASN B N 1
ATOM 2491 C CA . ASN B 1 113 ? -0.334 20.734 20.969 1 94.44 113 ASN B CA 1
ATOM 2492 C C . ASN B 1 113 ? -1.593 21.562 21.219 1 94.44 113 ASN B C 1
ATOM 2494 O O . ASN B 1 113 ? -1.764 22.141 22.297 1 94.44 113 ASN B O 1
ATOM 2498 N N . ARG B 1 114 ? -2.365 21.703 20.172 1 95.81 114 ARG B N 1
ATOM 2499 C CA . ARG B 1 114 ? -3.633 22.406 20.266 1 95.81 114 ARG B CA 1
ATOM 2500 C C . ARG B 1 114 ? -4.809 21.484 19.984 1 95.81 114 ARG B C 1
ATOM 2502 O O . ARG B 1 114 ? -5.961 21.922 19.969 1 95.81 114 ARG B O 1
ATOM 2509 N N . GLY B 1 115 ? -4.527 20.25 19.672 1 97.38 115 GLY B N 1
ATOM 2510 C CA . GLY B 1 115 ? -5.57 19.281 19.375 1 97.38 115 GLY B CA 1
ATOM 2511 C C . GLY B 1 115 ? -6.07 19.359 17.953 1 97.38 115 GLY B C 1
ATOM 2512 O O . GLY B 1 115 ? -7.023 18.672 17.578 1 97.38 115 GLY B O 1
ATOM 2513 N N . TYR B 1 116 ? -5.418 20.219 17.141 1 98.06 116 TYR B N 1
ATOM 2514 C CA . TYR B 1 116 ? -5.871 20.438 15.766 1 98.06 116 TYR B CA 1
ATOM 2515 C C . TYR B 1 116 ? -5.754 19.172 14.93 1 98.06 116 TYR B C 1
ATOM 2517 O O . TYR B 1 116 ? -6.684 18.812 14.203 1 98.06 116 TYR B O 1
ATOM 2525 N N . MET B 1 117 ? -4.684 18.516 15.047 1 98.5 117 MET B N 1
ATOM 2526 C CA . MET B 1 117 ? -4.477 17.328 14.203 1 98.5 117 MET B CA 1
ATOM 2527 C C . MET B 1 117 ? -5.438 16.219 14.586 1 98.5 117 MET B C 1
ATOM 2529 O O . MET B 1 117 ? -6.016 15.562 13.719 1 98.5 117 MET B O 1
ATOM 2533 N N . THR B 1 118 ? -5.602 15.977 15.898 1 98.69 118 THR B N 1
ATOM 2534 C CA . THR B 1 118 ? -6.574 14.992 16.344 1 98.69 118 THR B CA 1
ATOM 2535 C C . THR B 1 118 ? -7.965 15.312 15.805 1 98.69 118 THR B C 1
ATOM 2537 O O . THR B 1 118 ? -8.664 14.43 15.297 1 98.69 118 THR B O 1
ATOM 2540 N N . GLU B 1 119 ? -8.305 16.594 15.883 1 98.69 119 GLU B N 1
ATOM 2541 C CA . GLU B 1 119 ? -9.586 17.078 15.375 1 98.69 119 GLU B CA 1
ATOM 2542 C C . GLU B 1 119 ? -9.719 16.828 13.875 1 98.69 119 GLU B C 1
ATOM 2544 O O . GLU B 1 119 ? -10.742 16.328 13.406 1 98.69 119 GLU B O 1
ATOM 2549 N N . ALA B 1 120 ? -8.734 17.125 13.148 1 98.75 120 ALA B N 1
ATOM 2550 C CA . ALA B 1 120 ? -8.734 16.984 11.695 1 98.75 120 ALA B CA 1
ATOM 2551 C C . ALA B 1 120 ? -8.82 15.508 11.289 1 98.75 120 ALA B C 1
ATOM 2553 O O . ALA B 1 120 ? -9.664 15.133 10.469 1 98.75 120 ALA B O 1
ATOM 2554 N N . ILE B 1 121 ? -7.984 14.656 11.867 1 98.88 121 ILE B N 1
ATOM 2555 C CA . ILE B 1 121 ? -7.922 13.25 11.492 1 98.88 121 ILE B CA 1
ATOM 2556 C C . ILE B 1 121 ? -9.234 12.562 11.859 1 98.88 121 ILE B C 1
ATOM 2558 O O . ILE B 1 121 ? -9.719 11.703 11.117 1 98.88 121 ILE B O 1
ATOM 2562 N N . LYS B 1 122 ? -9.805 12.945 12.961 1 98.88 122 LYS B N 1
ATOM 2563 C CA . LYS B 1 122 ? -11.086 12.375 13.344 1 98.88 122 LYS B CA 1
ATOM 2564 C C . LYS B 1 122 ? -12.141 12.594 12.258 1 98.88 122 LYS B C 1
ATOM 2566 O O . LYS B 1 122 ? -12.891 11.672 11.922 1 98.88 122 LYS B O 1
ATOM 2571 N N . ARG B 1 123 ? -12.188 13.773 11.75 1 98.69 123 ARG B N 1
ATOM 2572 C CA . ARG B 1 123 ? -13.141 14.094 10.695 1 98.69 123 ARG B CA 1
ATOM 2573 C C . ARG B 1 123 ? -12.836 13.312 9.422 1 98.69 123 ARG B C 1
ATOM 2575 O O . ARG B 1 123 ? -13.75 12.852 8.742 1 98.69 123 ARG B O 1
ATOM 2582 N N . VAL B 1 124 ? -11.578 13.156 9.109 1 98.75 124 VAL B N 1
ATOM 2583 C CA . VAL B 1 124 ? -11.164 12.438 7.91 1 98.75 124 VAL B CA 1
ATOM 2584 C C . VAL B 1 124 ? -11.469 10.953 8.062 1 98.75 124 VAL B C 1
ATOM 2586 O O . VAL B 1 124 ? -11.844 10.281 7.098 1 98.75 124 VAL B O 1
ATOM 2589 N N . ILE B 1 125 ? -11.297 10.453 9.258 1 98.69 125 ILE B N 1
ATOM 2590 C CA . ILE B 1 125 ? -11.648 9.062 9.539 1 98.69 125 ILE B CA 1
ATOM 2591 C C . ILE B 1 125 ? -13.125 8.828 9.234 1 98.69 125 ILE B C 1
ATOM 2593 O O . ILE B 1 125 ? -13.484 7.863 8.562 1 98.69 125 ILE B O 1
ATOM 2597 N N . ARG B 1 126 ? -13.953 9.727 9.688 1 98 126 ARG B N 1
ATOM 2598 C CA . ARG B 1 126 ? -15.383 9.602 9.422 1 98 126 ARG B CA 1
ATOM 2599 C C . ARG B 1 126 ? -15.664 9.609 7.922 1 98 126 ARG B C 1
ATOM 2601 O O . ARG B 1 126 ? -16.453 8.797 7.426 1 98 126 ARG B O 1
ATOM 2608 N N . TYR B 1 127 ? -15.078 10.492 7.238 1 97.94 127 TYR B N 1
ATOM 2609 C CA . TYR B 1 127 ? -15.203 10.57 5.785 1 97.94 127 TYR B CA 1
ATOM 2610 C C . TYR B 1 127 ? -14.75 9.273 5.125 1 97.94 127 TYR B C 1
ATOM 2612 O O . TYR B 1 127 ? -15.43 8.758 4.234 1 97.94 127 TYR B O 1
ATOM 2620 N N . SER B 1 128 ? -13.586 8.773 5.547 1 98 128 SER B N 1
ATOM 2621 C CA . SER B 1 128 ? -12.992 7.555 5.004 1 98 128 SER B CA 1
ATOM 2622 C C . SER B 1 128 ? -13.93 6.363 5.184 1 98 128 SER B C 1
ATOM 2624 O O . SER B 1 128 ? -14.156 5.598 4.246 1 98 128 SER B O 1
ATOM 2626 N N . PHE B 1 129 ? -14.523 6.215 6.355 1 98.06 129 PHE B N 1
ATOM 2627 C CA . PHE B 1 129 ? -15.336 5.051 6.699 1 98.06 129 PHE B CA 1
ATOM 2628 C C . PHE B 1 129 ? -16.75 5.184 6.141 1 98.06 129 PHE B C 1
ATOM 2630 O O . PHE B 1 129 ? -17.297 4.227 5.59 1 98.06 129 PHE B O 1
ATOM 2637 N N . SER B 1 130 ? -17.328 6.387 6.16 1 97 130 SER B N 1
ATOM 2638 C CA . SER B 1 130 ? -18.734 6.543 5.812 1 97 130 SER B CA 1
ATOM 2639 C C . SER B 1 130 ? -18.906 6.887 4.336 1 97 130 SER B C 1
ATOM 2641 O O . SER B 1 130 ? -19.844 6.418 3.686 1 97 130 SER B O 1
ATOM 2643 N N . THR B 1 131 ? -18.031 7.699 3.797 1 95.94 131 THR B N 1
ATOM 2644 C CA . THR B 1 131 ? -18.188 8.203 2.436 1 95.94 131 THR B CA 1
ATOM 2645 C C . THR B 1 131 ? -17.438 7.32 1.441 1 95.94 131 THR B C 1
ATOM 2647 O O . THR B 1 131 ? -18.016 6.867 0.448 1 95.94 131 THR B O 1
ATOM 2650 N N . ILE B 1 132 ? -16.188 7.055 1.711 1 96.62 132 ILE B N 1
ATOM 2651 C CA . ILE B 1 132 ? -15.406 6.234 0.789 1 96.62 132 ILE B CA 1
ATOM 2652 C C . ILE B 1 132 ? -15.766 4.762 0.981 1 96.62 132 ILE B C 1
ATOM 2654 O O . ILE B 1 132 ? -15.727 3.977 0.03 1 96.62 132 ILE B O 1
ATOM 2658 N N . GLY B 1 133 ? -16.016 4.383 2.246 1 97.5 133 GLY B N 1
ATOM 2659 C CA . GLY B 1 133 ? -16.391 3.008 2.543 1 97.5 133 GLY B CA 1
ATOM 2660 C C . GLY B 1 133 ? -15.195 2.111 2.826 1 97.5 133 GLY B C 1
ATOM 2661 O O . GLY B 1 133 ? -15.227 0.917 2.516 1 97.5 133 GLY B O 1
ATOM 2662 N N . LEU B 1 134 ? -14.188 2.641 3.438 1 98.19 134 LEU B N 1
ATOM 2663 C CA . LEU B 1 134 ? -12.992 1.859 3.746 1 98.19 134 LEU B CA 1
ATOM 2664 C C . LEU B 1 134 ? -13.195 1.038 5.016 1 98.19 134 LEU B C 1
ATOM 2666 O O . LEU B 1 134 ? -14.047 1.371 5.848 1 98.19 134 LEU B O 1
ATOM 2670 N N . HIS B 1 135 ? -12.414 -0.018 5.199 1 98.31 135 HIS B N 1
ATOM 2671 C CA . HIS B 1 135 ? -12.438 -0.901 6.359 1 98.31 135 HIS B CA 1
ATOM 2672 C C . HIS B 1 135 ? -11.234 -0.649 7.27 1 98.31 135 HIS B C 1
ATOM 2674 O O . HIS B 1 135 ? -11.32 -0.836 8.484 1 98.31 135 HIS B O 1
ATOM 2680 N N . ARG B 1 136 ? -10.203 -0.183 6.645 1 98.06 136 ARG B N 1
ATOM 2681 C CA . ARG B 1 136 ? -8.922 -0.181 7.336 1 98.06 136 ARG B CA 1
ATOM 2682 C C . ARG B 1 136 ? -8.117 1.071 6.996 1 98.06 136 ARG B C 1
ATOM 2684 O O . ARG B 1 136 ? -8.016 1.455 5.828 1 98.06 136 ARG B O 1
ATOM 2691 N N . ILE B 1 137 ? -7.602 1.782 8.008 1 98.75 137 ILE B N 1
ATOM 2692 C CA . ILE B 1 137 ? -6.68 2.904 7.848 1 98.75 137 ILE B CA 1
ATOM 2693 C C . ILE B 1 137 ? -5.355 2.588 8.539 1 98.75 137 ILE B C 1
ATOM 2695 O O . ILE B 1 137 ? -5.336 2.217 9.711 1 98.75 137 ILE B O 1
ATOM 2699 N N . GLU B 1 138 ? -4.301 2.732 7.797 1 98.31 138 GLU B N 1
ATOM 2700 C CA . GLU B 1 138 ? -2.977 2.406 8.32 1 98.31 138 GLU B CA 1
ATOM 2701 C C . GLU B 1 138 ? -2.1 3.652 8.414 1 98.31 138 GLU B C 1
ATOM 2703 O O . GLU B 1 138 ? -2.041 4.449 7.48 1 98.31 138 GLU B O 1
ATOM 2708 N N . ALA B 1 139 ? -1.481 3.836 9.508 1 98.5 139 ALA B N 1
ATOM 2709 C CA . ALA B 1 139 ? -0.516 4.91 9.719 1 98.5 139 ALA B CA 1
ATOM 2710 C C . ALA B 1 139 ? 0.821 4.355 10.203 1 98.5 139 ALA B C 1
ATOM 2712 O O . ALA B 1 139 ? 0.889 3.707 11.25 1 98.5 139 ALA B O 1
ATOM 2713 N N . ASN B 1 140 ? 1.834 4.598 9.461 1 97.88 140 ASN B N 1
ATOM 2714 C CA . ASN B 1 140 ? 3.184 4.199 9.844 1 97.88 140 ASN B CA 1
ATOM 2715 C C . ASN B 1 140 ? 3.961 5.363 10.453 1 97.88 140 ASN B C 1
ATOM 2717 O O . ASN B 1 140 ? 4.184 6.379 9.797 1 97.88 140 ASN B O 1
ATOM 2721 N N . ILE B 1 141 ? 4.371 5.168 11.68 1 98.31 141 ILE B N 1
ATOM 2722 C CA . ILE B 1 141 ? 4.93 6.281 12.438 1 98.31 141 ILE B CA 1
ATOM 2723 C C . ILE B 1 141 ? 6.273 5.875 13.039 1 98.31 141 ILE B C 1
ATOM 2725 O O . ILE B 1 141 ? 6.398 4.789 13.617 1 98.31 141 ILE B O 1
ATOM 2729 N N . MET B 1 142 ? 7.211 6.75 12.945 1 98 142 MET B N 1
ATOM 2730 C CA . MET B 1 142 ? 8.492 6.48 13.594 1 98 142 MET B CA 1
ATOM 2731 C C . MET B 1 142 ? 8.328 6.406 15.109 1 98 142 MET B C 1
ATOM 2733 O O . MET B 1 142 ? 7.676 7.258 15.711 1 98 142 MET B O 1
ATOM 2737 N N . PRO B 1 143 ? 8.992 5.477 15.734 1 97.75 143 PRO B N 1
ATOM 2738 C CA . PRO B 1 143 ? 8.844 5.301 17.188 1 97.75 143 PRO B CA 1
ATOM 2739 C C . PRO B 1 143 ? 9.195 6.559 17.969 1 97.75 143 PRO B C 1
ATOM 2741 O O . PRO B 1 143 ? 8.57 6.844 19 1 97.75 143 PRO B O 1
ATOM 2744 N N . ARG B 1 144 ? 10.078 7.336 17.469 1 96.44 144 ARG B N 1
ATOM 2745 C CA . ARG B 1 144 ? 10.516 8.516 18.203 1 96.44 144 ARG B CA 1
ATOM 2746 C C . ARG B 1 144 ? 9.539 9.672 18.031 1 96.44 144 ARG B C 1
ATOM 2748 O O . ARG B 1 144 ? 9.625 10.68 18.734 1 96.44 144 ARG B O 1
ATOM 2755 N N . ASN B 1 145 ? 8.664 9.586 17.078 1 96.25 145 ASN B N 1
ATOM 2756 C CA . ASN B 1 145 ? 7.664 10.625 16.875 1 96.25 145 ASN B CA 1
ATOM 2757 C C . ASN B 1 145 ? 6.5 10.484 17.844 1 96.25 145 ASN B C 1
ATOM 2759 O O . ASN B 1 145 ? 5.383 10.156 17.438 1 96.25 145 ASN B O 1
ATOM 2763 N N . LYS B 1 146 ? 6.742 10.82 19.031 1 96.5 146 LYS B N 1
ATOM 2764 C CA . LYS B 1 146 ? 5.793 10.602 20.125 1 96.5 146 LYS B CA 1
ATOM 2765 C C . LYS B 1 146 ? 4.523 11.43 19.922 1 96.5 146 LYS B C 1
ATOM 2767 O O . LYS B 1 146 ? 3.432 11 20.297 1 96.5 146 LYS B O 1
ATOM 2772 N N . ARG B 1 147 ? 4.691 12.57 19.344 1 95.62 147 ARG B N 1
ATOM 2773 C CA . ARG B 1 147 ? 3.541 13.43 19.094 1 95.62 147 ARG B CA 1
ATOM 2774 C C . ARG B 1 147 ? 2.553 12.758 18.141 1 95.62 147 ARG B C 1
ATOM 2776 O O . ARG B 1 147 ? 1.349 12.734 18.406 1 95.62 147 ARG B O 1
ATOM 2783 N N . SER B 1 148 ? 3.043 12.211 17.094 1 97.5 148 SER B N 1
ATOM 2784 C CA . SER B 1 148 ? 2.182 11.523 16.125 1 97.5 148 SER B CA 1
ATOM 2785 C C . SER B 1 148 ? 1.555 10.281 16.734 1 97.5 148 SER B C 1
ATOM 2787 O O . SER B 1 148 ? 0.381 9.984 16.5 1 97.5 148 SER B O 1
ATOM 2789 N N . ILE B 1 149 ? 2.307 9.586 17.547 1 97.62 149 ILE B N 1
ATOM 2790 C CA . ILE B 1 149 ? 1.81 8.383 18.203 1 97.62 149 ILE B CA 1
ATOM 2791 C C . ILE B 1 149 ? 0.634 8.734 19.109 1 97.62 149 ILE B C 1
ATOM 2793 O O . ILE B 1 149 ? -0.401 8.062 19.078 1 97.62 149 ILE B O 1
ATOM 2797 N N . ARG B 1 150 ? 0.785 9.766 19.844 1 97.44 150 ARG B N 1
ATOM 2798 C CA . ARG B 1 150 ? -0.271 10.188 20.766 1 97.44 150 ARG B CA 1
ATOM 2799 C C . ARG B 1 150 ? -1.55 10.523 20 1 97.44 150 ARG B C 1
ATOM 2801 O O . ARG B 1 150 ? -2.65 10.211 20.453 1 97.44 150 ARG B O 1
ATOM 2808 N N . VAL B 1 151 ? -1.443 11.141 18.859 1 98.38 151 VAL B N 1
ATOM 2809 C CA . VAL B 1 151 ? -2.592 11.531 18.047 1 98.38 151 VAL B CA 1
ATOM 2810 C C . VAL B 1 151 ? -3.395 10.297 17.656 1 98.38 151 VAL B C 1
ATOM 2812 O O . VAL B 1 151 ? -4.602 10.227 17.906 1 98.38 151 VAL B O 1
ATOM 2815 N N . VAL B 1 152 ? -2.717 9.297 17.125 1 98.44 152 VAL B N 1
ATOM 2816 C CA . VAL B 1 152 ? -3.439 8.148 16.594 1 98.44 152 VAL B CA 1
ATOM 2817 C C . VAL B 1 152 ? -3.941 7.277 17.734 1 98.44 152 VAL B C 1
ATOM 2819 O O . VAL B 1 152 ? -5.004 6.656 17.625 1 98.44 152 VAL B O 1
ATOM 2822 N N . GLU B 1 153 ? -3.186 7.223 18.812 1 98.19 153 GLU B N 1
ATOM 2823 C CA . GLU B 1 153 ? -3.662 6.492 19.984 1 98.19 153 GLU B CA 1
ATOM 2824 C C . GLU B 1 153 ? -4.961 7.09 20.516 1 98.19 153 GLU B C 1
ATOM 2826 O O . GLU B 1 153 ? -5.898 6.355 20.844 1 98.19 153 GLU B O 1
ATOM 2831 N N . LYS B 1 154 ? -5.008 8.383 20.594 1 98.25 154 LYS B N 1
ATOM 2832 C CA . LYS B 1 154 ? -6.215 9.07 21.031 1 98.25 154 LYS B CA 1
ATOM 2833 C C . LYS B 1 154 ? -7.398 8.742 20.125 1 98.25 154 LYS B C 1
ATOM 2835 O O . LYS B 1 154 ? -8.547 8.766 20.562 1 98.25 154 LYS B O 1
ATOM 2840 N N . LEU B 1 155 ? -7.09 8.445 18.938 1 98.62 155 LEU B N 1
ATOM 2841 C CA . LEU B 1 155 ? -8.133 8.219 17.953 1 98.62 155 LEU B CA 1
ATOM 2842 C C . LEU B 1 155 ? -8.477 6.738 17.844 1 98.62 155 LEU B C 1
ATOM 2844 O O . LEU B 1 155 ? -9.32 6.348 17.031 1 98.62 155 LEU B O 1
ATOM 2848 N N . GLY B 1 156 ? -7.789 5.875 18.578 1 98.44 156 GLY B N 1
ATOM 2849 C CA . GLY B 1 156 ? -8.195 4.48 18.703 1 98.44 156 GLY B CA 1
ATOM 2850 C C . GLY B 1 156 ? -7.379 3.547 17.828 1 98.44 156 GLY B C 1
ATOM 2851 O O . GLY B 1 156 ? -7.711 2.367 17.688 1 98.44 156 GLY B O 1
ATOM 2852 N N . PHE B 1 157 ? -6.332 4.051 17.266 1 98.75 157 PHE B N 1
ATOM 2853 C CA . PHE B 1 157 ? -5.465 3.172 16.5 1 98.75 157 PHE B CA 1
ATOM 2854 C C . PHE B 1 157 ? -4.758 2.174 17.406 1 98.75 157 PHE B C 1
ATOM 2856 O O . PHE B 1 157 ? -4.387 2.504 18.531 1 98.75 157 PHE B O 1
ATOM 2863 N N . ILE B 1 158 ? -4.496 1.007 16.812 1 97.88 158 ILE B N 1
ATOM 2864 C CA . ILE B 1 158 ? -3.811 -0.038 17.578 1 97.88 158 ILE B CA 1
ATOM 2865 C C . ILE B 1 158 ? -2.516 -0.425 16.859 1 97.88 158 ILE B C 1
ATOM 2867 O O . ILE B 1 158 ? -2.418 -0.323 15.633 1 97.88 158 ILE B O 1
ATOM 2871 N N . ASN B 1 159 ? -1.572 -0.835 17.641 1 98.06 159 ASN B N 1
ATOM 2872 C CA . ASN B 1 159 ? -0.276 -1.262 17.125 1 98.06 159 ASN B CA 1
ATOM 2873 C C . ASN B 1 159 ? -0.324 -2.697 16.594 1 98.06 159 ASN B C 1
ATOM 2875 O O . ASN B 1 159 ? -0.664 -3.619 17.344 1 98.06 159 ASN B O 1
ATOM 2879 N N . GLU B 1 160 ? 0.06 -2.881 15.367 1 98 160 GLU B N 1
ATOM 2880 C CA . GLU B 1 160 ? 0.025 -4.219 14.781 1 98 160 GLU B CA 1
ATOM 2881 C C . GLU B 1 160 ? 1.435 -4.762 14.562 1 98 160 GLU B C 1
ATOM 2883 O O . GLU B 1 160 ? 1.606 -5.863 14.039 1 98 160 GLU B O 1
ATOM 2888 N N . GLY B 1 161 ? 2.355 -3.955 14.891 1 97.31 161 GLY B N 1
ATOM 2889 C CA . GLY B 1 161 ? 3.721 -4.434 14.75 1 97.31 161 GLY B CA 1
ATOM 2890 C C . GLY B 1 161 ? 4.707 -3.332 14.414 1 97.31 161 GLY B C 1
ATOM 2891 O O . GLY B 1 161 ? 4.344 -2.154 14.383 1 97.31 161 GLY B O 1
ATOM 2892 N N . LEU B 1 162 ? 5.926 -3.736 14.242 1 97.94 162 LEU B N 1
ATOM 2893 C CA . LEU B 1 162 ? 7.031 -2.846 13.906 1 97.94 162 LEU B CA 1
ATOM 2894 C C . LEU B 1 162 ? 7.641 -3.217 12.562 1 97.94 162 LEU B C 1
ATOM 2896 O O . LEU B 1 162 ? 8.039 -4.363 12.352 1 97.94 162 LEU B O 1
ATOM 2900 N N . SER B 1 163 ? 7.602 -2.277 11.672 1 97.38 163 SER B N 1
ATOM 2901 C CA . SER B 1 163 ? 8.273 -2.441 10.391 1 97.38 163 SER B CA 1
ATOM 2902 C C . SER B 1 163 ? 9.719 -1.951 10.453 1 97.38 163 SER B C 1
ATOM 2904 O O . SER B 1 163 ? 9.961 -0.75 10.586 1 97.38 163 SER B O 1
ATOM 2906 N N . LYS B 1 164 ? 10.602 -2.816 10.273 1 96.62 164 LYS B N 1
ATOM 2907 C CA . LYS B 1 164 ? 12.016 -2.459 10.359 1 96.62 164 LYS B CA 1
ATOM 2908 C C . LYS B 1 164 ? 12.492 -1.79 9.078 1 96.62 164 LYS B C 1
ATOM 2910 O O . LYS B 1 164 ? 12.125 -2.209 7.977 1 96.62 164 LYS B O 1
ATOM 2915 N N . ARG B 1 165 ? 13.312 -0.708 9.25 1 97.06 165 ARG B N 1
ATOM 2916 C CA . ARG B 1 165 ? 13.914 -0.017 8.109 1 97.06 165 ARG B CA 1
ATOM 2917 C C . ARG B 1 165 ? 12.867 0.281 7.039 1 97.06 165 ARG B C 1
ATOM 2919 O O . ARG B 1 165 ? 13.086 -0.006 5.859 1 97.06 165 ARG B O 1
ATOM 2926 N N . TYR B 1 166 ? 11.828 0.805 7.457 1 97 166 TYR B N 1
ATOM 2927 C CA . TYR B 1 166 ? 10.609 0.956 6.668 1 97 166 TYR B CA 1
ATOM 2928 C C . TYR B 1 166 ? 10.766 2.061 5.629 1 97 166 TYR B C 1
ATOM 2930 O O . TYR B 1 166 ? 10.461 1.858 4.449 1 97 166 TYR B O 1
ATOM 2938 N N . LEU B 1 167 ? 11.242 3.154 5.977 1 96.5 167 LEU B N 1
ATOM 2939 C CA . LEU B 1 167 ? 11.391 4.316 5.105 1 96.5 167 LEU B CA 1
ATOM 2940 C C . LEU B 1 167 ? 12.797 4.898 5.219 1 96.5 167 LEU B C 1
ATOM 2942 O O . LEU B 1 167 ? 13.367 4.949 6.312 1 96.5 167 LEU B O 1
ATOM 2946 N N . ASN B 1 168 ? 13.25 5.422 4.094 1 95.81 168 ASN B N 1
ATOM 2947 C CA . ASN B 1 168 ? 14.508 6.16 4.109 1 95.81 168 ASN B CA 1
ATOM 2948 C C . ASN B 1 168 ? 14.297 7.625 4.465 1 95.81 168 ASN B C 1
ATOM 2950 O O . ASN B 1 168 ? 13.758 8.391 3.664 1 95.81 168 ASN B O 1
ATOM 2954 N N . ILE B 1 169 ? 14.664 7.98 5.629 1 94.5 169 ILE B N 1
ATOM 2955 C CA . ILE B 1 169 ? 14.523 9.336 6.145 1 94.5 169 ILE B CA 1
ATOM 2956 C C . ILE B 1 169 ? 15.883 10.023 6.172 1 94.5 169 ILE B C 1
ATOM 2958 O O . ILE B 1 169 ? 16.688 9.789 7.082 1 94.5 169 ILE B O 1
ATOM 2962 N N . ASN B 1 170 ? 16.062 10.859 5.148 1 88.69 170 ASN B N 1
ATOM 2963 C CA . ASN B 1 170 ? 17.312 11.617 5.043 1 88.69 170 ASN B CA 1
ATOM 2964 C C . ASN B 1 170 ? 18.531 10.695 5.039 1 88.69 170 ASN B C 1
ATOM 2966 O O . ASN B 1 170 ? 19.484 10.914 5.785 1 88.69 170 ASN B O 1
ATOM 2970 N N . GLY B 1 171 ? 18.375 9.602 4.418 1 88.81 171 GLY B N 1
ATOM 2971 C CA . GLY B 1 171 ? 19.5 8.703 4.211 1 88.81 171 GLY B CA 1
ATOM 2972 C C . GLY B 1 171 ? 19.531 7.559 5.203 1 88.81 171 GLY B C 1
ATOM 2973 O O . GLY B 1 171 ? 20.391 6.672 5.102 1 88.81 171 GLY B O 1
ATOM 2974 N N . THR B 1 172 ? 18.688 7.605 6.156 1 94.12 172 THR B N 1
ATOM 2975 C CA . THR B 1 172 ? 18.656 6.547 7.16 1 94.12 172 THR B CA 1
ATOM 2976 C C . THR B 1 172 ? 17.344 5.758 7.059 1 94.12 172 THR B C 1
ATOM 2978 O O . THR B 1 172 ? 16.266 6.344 7.027 1 94.12 172 THR B O 1
ATOM 2981 N N . TRP B 1 173 ? 17.5 4.48 6.93 1 96.25 173 TRP B N 1
ATOM 2982 C CA . TRP B 1 173 ? 16.312 3.633 6.977 1 96.25 173 TRP B CA 1
ATOM 2983 C C . TRP B 1 173 ? 15.773 3.531 8.398 1 96.25 173 TRP B C 1
ATOM 2985 O O . TRP B 1 173 ? 16.438 2.979 9.281 1 96.25 173 TRP B O 1
ATOM 2995 N N . GLU B 1 174 ? 14.602 4.023 8.562 1 97.38 174 GLU B N 1
ATOM 2996 C CA . GLU B 1 174 ? 14.023 4.137 9.898 1 97.38 174 GLU B CA 1
ATOM 2997 C C . GLU B 1 174 ? 12.883 3.145 10.094 1 97.38 174 GLU B C 1
ATOM 2999 O O . GLU B 1 174 ? 12.078 2.936 9.188 1 97.38 174 GLU B O 1
ATOM 3004 N N . ASP B 1 175 ? 12.867 2.631 11.32 1 98 175 ASP B N 1
ATOM 3005 C CA . ASP B 1 175 ? 11.758 1.781 11.727 1 98 175 ASP B CA 1
ATOM 3006 C C . ASP B 1 175 ? 10.469 2.594 11.867 1 98 175 ASP B C 1
ATOM 3008 O O . ASP B 1 175 ? 10.508 3.793 12.141 1 98 175 ASP B O 1
ATOM 3012 N N . HIS B 1 176 ? 9.344 1.926 11.664 1 98.38 176 HIS B N 1
ATOM 3013 C CA . HIS B 1 176 ? 8.031 2.537 11.875 1 98.38 176 HIS B CA 1
ATOM 3014 C C . HIS B 1 176 ? 7.082 1.572 12.57 1 98.38 176 HIS B C 1
ATOM 3016 O O . HIS B 1 176 ? 7.074 0.376 12.273 1 98.38 176 HIS B O 1
ATOM 3022 N N . ILE B 1 177 ? 6.348 2.107 13.477 1 98.25 177 ILE B N 1
ATOM 3023 C CA . ILE B 1 177 ? 5.254 1.364 14.094 1 98.25 177 ILE B CA 1
ATOM 3024 C C . ILE B 1 177 ? 4.039 1.366 13.172 1 98.25 177 ILE B C 1
ATOM 3026 O O . ILE B 1 177 ? 3.686 2.402 12.602 1 98.25 177 ILE B O 1
ATOM 3030 N N . HIS B 1 178 ? 3.502 0.215 12.984 1 97.75 178 HIS B N 1
ATOM 3031 C CA . HIS B 1 178 ? 2.32 0.067 12.141 1 97.75 178 HIS B CA 1
ATOM 3032 C C . HIS B 1 178 ? 1.041 0.253 12.953 1 97.75 178 HIS B C 1
ATOM 3034 O O . HIS B 1 178 ? 0.535 -0.701 13.547 1 97.75 178 HIS B O 1
ATOM 3040 N N . MET B 1 179 ? 0.457 1.448 12.906 1 98.62 179 MET B N 1
ATOM 3041 C CA . MET B 1 179 ? -0.767 1.776 13.633 1 98.62 179 MET B CA 1
ATOM 3042 C C . MET B 1 179 ? -1.986 1.654 12.727 1 98.62 179 MET B C 1
ATOM 3044 O O . MET B 1 179 ? -1.972 2.135 11.594 1 98.62 179 MET B O 1
ATOM 3048 N N . VAL B 1 180 ? -3.055 1.02 13.281 1 98.62 180 VAL B N 1
ATOM 3049 C CA . VAL B 1 180 ? -4.176 0.699 12.406 1 98.62 180 VAL B CA 1
ATOM 3050 C C . VAL B 1 180 ? -5.492 1.031 13.102 1 98.62 180 VAL B C 1
ATOM 3052 O O . VAL B 1 180 ? -5.629 0.831 14.312 1 98.62 180 VAL B O 1
ATOM 3055 N N . LEU B 1 181 ? -6.398 1.525 12.375 1 98.69 181 LEU B N 1
ATOM 3056 C CA . LEU B 1 181 ? -7.781 1.723 12.797 1 98.69 181 LEU B CA 1
ATOM 3057 C C . LEU B 1 181 ? -8.742 0.978 11.875 1 98.69 181 LEU B C 1
ATOM 3059 O O . LEU B 1 181 ? -8.664 1.108 10.656 1 98.69 181 LEU B O 1
ATOM 3063 N N . LEU B 1 182 ? -9.625 0.183 12.398 1 98.31 182 LEU B N 1
ATOM 3064 C CA . LEU B 1 182 ? -10.57 -0.605 11.617 1 98.31 182 LEU B CA 1
ATOM 3065 C C . LEU B 1 182 ? -11.977 -0.026 11.719 1 98.31 182 LEU B C 1
ATOM 3067 O O . LEU B 1 182 ? -12.367 0.48 12.773 1 98.31 182 LEU B O 1
ATOM 3071 N N . ASN B 1 183 ? -12.672 -0.08 10.68 1 97.44 183 ASN B N 1
ATOM 3072 C CA . ASN B 1 183 ? -14.094 0.262 10.641 1 97.44 183 ASN B CA 1
ATOM 3073 C C . ASN B 1 183 ? -14.961 -0.879 11.164 1 97.44 183 ASN B C 1
ATOM 3075 O O . ASN B 1 183 ? -15.375 -1.752 10.398 1 97.44 183 ASN B O 1
ATOM 3079 N N . GLU B 1 184 ? -15.367 -0.844 12.273 1 92.75 184 GLU B N 1
ATOM 3080 C CA . GLU B 1 184 ? -16.094 -1.929 12.93 1 92.75 184 GLU B CA 1
ATOM 3081 C C . GLU B 1 184 ? -17.5 -2.088 12.344 1 92.75 184 GLU B C 1
ATOM 3083 O O . GLU B 1 184 ? -18.125 -3.137 12.5 1 92.75 184 GLU B O 1
ATOM 3088 N N . ASN B 1 185 ? -17.953 -1.075 11.734 1 89.25 185 ASN B N 1
ATOM 3089 C CA . ASN B 1 185 ? -19.297 -1.119 11.156 1 89.25 185 ASN B CA 1
ATOM 3090 C C . ASN B 1 185 ? -19.359 -2.043 9.945 1 89.25 185 ASN B C 1
ATOM 3092 O O . ASN B 1 185 ? -20.453 -2.395 9.484 1 89.25 185 ASN B O 1
ATOM 3096 N N . LEU B 1 186 ? -18.266 -2.418 9.367 1 86.06 186 LEU B N 1
ATOM 3097 C CA . LEU B 1 186 ? -18.234 -3.299 8.203 1 86.06 186 LEU B CA 1
ATOM 3098 C C . LEU B 1 186 ? -18.062 -4.754 8.625 1 86.06 186 LEU B C 1
ATOM 3100 O O . LEU B 1 186 ? -17.984 -5.648 7.781 1 86.06 186 LEU B O 1
ATOM 3104 N N . GLU B 1 187 ? -17.938 -4.945 9.836 1 79.06 187 GLU B N 1
ATOM 3105 C CA . GLU B 1 187 ? -17.656 -6.309 10.281 1 79.06 187 GLU B CA 1
ATOM 3106 C C . GLU B 1 187 ? -18.938 -7 10.766 1 79.06 187 GLU B C 1
ATOM 3108 O O . GLU B 1 187 ? -19.875 -6.34 11.211 1 79.06 187 GLU B O 1
#

Foldseek 3Di:
DPPPFDWFDFPWKIWTFFDLVCLVQVLVQCVQCVVVCLQFDADDDPCCNDSVNSSVVSVVQVVCVVVVFKTKTFMATPVGRPHTFKMWMWGRQDDDPQLETEIDMDGRPVCPPPCRVLRVVLRVVCCSCPPVNGFKYKYWGFPVPVRVVVSLVVVPWDWPDKDFLCDQRHNGRTITTITMDGDPVVD/DPPPFDWFDFPFKIWTFFDLVCLVQVLVQCVQCVVVCLQFDADDDPCCNDSVNSSVVSVVQVVCVVVVFKTKTFMATPVGRPHTFKMWMWGRQDDDPQLETEIDMDGHPVCPPPCRVLRVVLRVVCCSCPPVNGFKYKYWGFPVPVRVVVSLVVVPWDWPDKDFLCDQRHNGRTITTITMDGDPVVD